Protein AF-K0SC12-F1 (afdb_monomer_lite)

Radius of gyration: 22.74 Å; chains: 1; bounding box: 75×55×56 Å

Sequence (368 aa):
MLESLLYSDEEEESPIESGENAHLIEYLKAWFMPPLKKGSDESRAATHGHRVEKRFLKQAFECIKESEGNFGASIDAIYAPGLVSSRHAMHLRDSADGVVMLTDTESGLTCLPVEVKSRCSPRTYDKEAKQVEDVRRMLEDAGGLPVDGDDNRPLFAFFNVMIDTAADDDDTSGNSDNGERHYTVNPLLRAAIPDANELIQIMHHAVTWEVDSCFFVVGGYSRVLAIYEVRFPEELLDAYEDISSDLFDNDLKSLYLPSNEMPRLSDEWKQAIDSDSVKRLKLDEDSFLQRLAIWRVLNVDRSNDARKKRRIQYQRSIELPLPRTVNNGIIPMTHGLWNNFKGGSDTSTHVADNVQESVGFRTDNNAA

Structure (mmCIF, N/CA/C/O backbone):
data_AF-K0SC12-F1
#
_entry.id   AF-K0SC12-F1
#
loop_
_atom_site.group_PDB
_atom_site.id
_atom_site.type_symbol
_atom_site.label_atom_id
_atom_site.label_alt_id
_atom_site.label_comp_id
_atom_site.label_asym_id
_atom_site.label_entity_id
_atom_site.label_seq_id
_atom_site.pdbx_PDB_ins_code
_atom_site.Cartn_x
_atom_site.Cartn_y
_atom_site.Cartn_z
_atom_site.occupancy
_atom_site.B_iso_or_equiv
_atom_site.auth_seq_id
_atom_site.auth_comp_id
_atom_site.auth_asym_id
_atom_site.auth_atom_id
_atom_site.pdbx_PDB_model_num
ATOM 1 N N . MET A 1 1 ? -19.890 22.979 6.551 1.00 30.75 1 MET A N 1
ATOM 2 C CA . MET A 1 1 ? -18.666 23.170 7.363 1.00 30.75 1 MET A CA 1
ATOM 3 C C . MET A 1 1 ? -17.625 22.089 7.015 1.00 30.75 1 MET A C 1
ATOM 5 O O . MET A 1 1 ? -16.975 21.568 7.902 1.00 30.75 1 MET A O 1
ATOM 9 N N . LEU A 1 2 ? -17.488 21.738 5.723 1.00 26.17 2 LEU A N 1
ATOM 10 C CA . LEU A 1 2 ? -16.668 20.612 5.225 1.00 26.17 2 LEU A CA 1
ATOM 11 C C . LEU A 1 2 ? -15.599 21.048 4.201 1.00 26.17 2 LEU A C 1
ATOM 13 O O . LEU A 1 2 ? -14.704 20.279 3.882 1.00 26.17 2 LEU A O 1
ATOM 17 N N . GLU A 1 3 ? -15.644 22.294 3.717 1.00 27.20 3 GLU A N 1
ATOM 18 C CA . GLU A 1 3 ? -14.690 22.812 2.720 1.00 27.20 3 GLU A CA 1
ATOM 19 C C . GLU A 1 3 ? -13.343 23.253 3.319 1.00 27.20 3 GLU A C 1
ATOM 21 O O . GLU A 1 3 ? -12.388 23.470 2.581 1.00 27.20 3 GLU A O 1
ATOM 26 N N . SER A 1 4 ? -13.219 23.365 4.647 1.00 27.20 4 SER A N 1
ATOM 27 C CA . SER A 1 4 ? -12.002 23.880 5.298 1.00 27.20 4 SER A CA 1
ATOM 28 C C . SER A 1 4 ? -10.984 22.809 5.708 1.00 27.20 4 SER A C 1
ATOM 30 O O . SER A 1 4 ? -10.054 23.131 6.442 1.00 27.20 4 SER A O 1
ATOM 32 N N . LEU A 1 5 ? -11.159 21.549 5.298 1.00 31.75 5 LEU A N 1
ATOM 33 C CA . LEU A 1 5 ? -10.253 20.438 5.645 1.00 31.75 5 LEU A CA 1
ATOM 34 C C . LEU A 1 5 ? -9.310 20.024 4.505 1.00 31.75 5 LEU A C 1
ATOM 36 O O . LEU A 1 5 ? -8.476 19.143 4.690 1.00 31.75 5 LEU A O 1
ATOM 40 N N . LEU A 1 6 ? -9.379 20.689 3.349 1.00 31.23 6 LEU A N 1
ATOM 41 C CA . LEU A 1 6 ? -8.405 20.523 2.270 1.00 31.23 6 LEU A CA 1
ATOM 42 C C . LEU A 1 6 ? -7.147 21.343 2.584 1.00 31.23 6 LEU A C 1
ATOM 44 O O . LEU A 1 6 ? -6.955 22.438 2.061 1.00 31.23 6 LEU A O 1
ATOM 48 N N . TYR A 1 7 ? -6.302 20.827 3.472 1.00 35.81 7 TYR A N 1
ATOM 49 C CA . TYR A 1 7 ? -4.944 21.333 3.642 1.00 35.81 7 TYR A CA 1
ATOM 50 C C . TYR A 1 7 ? -3.991 20.452 2.841 1.00 35.81 7 TYR A C 1
ATOM 52 O O . TYR A 1 7 ? -3.712 19.320 3.227 1.00 35.81 7 TYR A O 1
ATOM 60 N N . SER A 1 8 ? -3.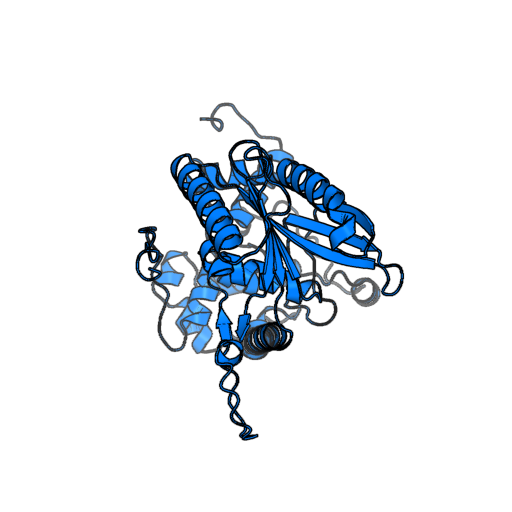530 20.991 1.711 1.00 31.97 8 SER A N 1
ATOM 61 C CA . SER A 1 8 ? -2.443 20.440 0.909 1.00 31.97 8 SER A CA 1
ATOM 62 C C . SER A 1 8 ? -1.161 20.431 1.736 1.00 31.97 8 SER A C 1
ATOM 64 O O . SER A 1 8 ? -0.729 21.486 2.216 1.00 31.97 8 SER A O 1
ATOM 66 N N . ASP A 1 9 ? -0.549 19.264 1.904 1.00 38.03 9 ASP A N 1
ATOM 67 C CA . ASP A 1 9 ? 0.840 19.210 2.329 1.00 38.03 9 ASP A CA 1
ATOM 68 C C . ASP A 1 9 ? 1.693 19.822 1.210 1.00 38.03 9 ASP A C 1
ATOM 70 O O . ASP A 1 9 ? 1.694 19.349 0.080 1.00 38.03 9 ASP A O 1
ATOM 74 N N . GLU A 1 10 ? 2.432 20.887 1.522 1.00 33.78 10 GLU A N 1
ATOM 75 C CA . GLU A 1 10 ? 3.636 21.258 0.770 1.00 33.78 10 GLU A CA 1
ATOM 76 C C . GLU A 1 10 ? 4.758 20.258 1.119 1.00 33.78 10 GLU A C 1
ATOM 78 O O . GLU A 1 10 ? 5.814 20.631 1.635 1.00 33.78 10 GLU A O 1
ATOM 83 N N . GLU A 1 11 ? 4.517 18.961 0.926 1.00 41.88 11 GLU A N 1
ATOM 84 C CA . GLU A 1 11 ? 5.618 18.077 0.559 1.00 41.88 11 GLU A CA 1
ATOM 85 C C . GLU A 1 11 ? 5.964 18.452 -0.885 1.00 41.88 11 GLU A C 1
ATOM 87 O O . GLU A 1 11 ? 5.069 18.760 -1.673 1.00 41.88 11 GLU A O 1
ATOM 92 N N . GLU A 1 12 ? 7.250 18.551 -1.232 1.00 36.16 12 GLU A N 1
ATOM 93 C CA . GLU A 1 12 ? 7.652 18.714 -2.632 1.00 36.16 12 GLU A CA 1
ATOM 94 C C . GLU A 1 12 ? 7.237 17.436 -3.374 1.00 36.16 12 GLU A C 1
ATOM 96 O O . GLU A 1 12 ? 8.045 16.527 -3.568 1.00 36.16 12 GLU A O 1
ATOM 101 N N . GLU A 1 13 ? 5.956 17.339 -3.743 1.00 49.06 13 GLU A N 1
ATOM 102 C CA . GLU A 1 13 ? 5.443 16.294 -4.606 1.00 49.06 13 GLU A CA 1
ATOM 103 C C . GLU A 1 13 ? 6.296 16.349 -5.863 1.00 49.06 13 GLU A C 1
ATOM 105 O O . GLU A 1 13 ? 6.337 17.346 -6.597 1.00 49.06 13 GLU A O 1
ATOM 110 N N . SER A 1 14 ? 7.060 15.278 -6.066 1.00 56.50 14 SER A N 1
ATOM 111 C CA . SER A 1 14 ? 7.795 15.102 -7.304 1.00 56.50 14 SER A CA 1
ATOM 112 C C . SER A 1 14 ? 6.766 15.216 -8.423 1.00 56.50 14 SER A C 1
ATOM 114 O O . SER A 1 14 ? 5.791 14.465 -8.386 1.00 56.50 14 SER A O 1
ATOM 116 N N . PRO A 1 15 ? 6.925 16.145 -9.383 1.00 65.50 15 PRO A N 1
ATOM 117 C CA . PRO A 1 15 ? 5.905 16.356 -10.393 1.00 65.50 15 PRO A CA 1
ATOM 118 C C . PRO A 1 15 ? 5.611 15.028 -11.089 1.00 65.50 15 PRO A C 1
ATOM 120 O O . PRO A 1 15 ? 6.532 14.360 -11.573 1.00 65.50 15 PRO A O 1
ATOM 123 N N . ILE A 1 16 ? 4.333 14.645 -11.071 1.00 72.81 16 ILE A N 1
ATOM 124 C CA . ILE A 1 16 ? 3.839 13.447 -11.744 1.00 72.81 16 ILE A CA 1
ATOM 125 C C . ILE A 1 16 ? 4.029 13.663 -13.243 1.00 72.81 16 ILE A C 1
ATOM 127 O O . ILE A 1 16 ? 3.672 14.712 -13.790 1.00 72.81 16 ILE A O 1
ATOM 131 N N . GLU A 1 17 ? 4.631 12.683 -13.902 1.00 82.38 17 GLU A N 1
ATOM 132 C CA . GLU A 1 17 ? 4.846 12.721 -15.340 1.00 82.38 17 GLU A CA 1
ATOM 133 C C . GLU A 1 17 ? 3.501 12.753 -16.070 1.00 82.38 17 GLU A C 1
ATOM 135 O O . GLU A 1 17 ? 2.510 12.161 -15.646 1.00 82.38 17 GLU A O 1
ATOM 140 N N . SER A 1 18 ? 3.451 13.465 -17.192 1.00 79.56 18 SER A N 1
ATOM 141 C CA . SER A 1 18 ? 2.232 13.607 -17.992 1.00 79.56 18 SER A CA 1
ATOM 142 C C . SER A 1 18 ? 2.510 13.299 -19.459 1.00 79.56 18 SER A C 1
ATOM 144 O O . SER A 1 18 ? 3.620 13.502 -19.951 1.00 79.56 18 SER A O 1
ATOM 146 N N . GLY A 1 19 ? 1.499 12.785 -20.162 1.00 83.44 19 GLY A N 1
ATOM 147 C CA . GLY A 1 19 ? 1.599 12.381 -21.565 1.00 83.44 19 GLY A CA 1
ATOM 148 C C . GLY A 1 19 ? 1.435 10.877 -21.784 1.00 83.44 19 GLY A C 1
ATOM 149 O O . GLY A 1 19 ? 1.188 10.115 -20.855 1.00 83.44 19 GLY A O 1
ATOM 150 N N . GLU A 1 20 ? 1.563 10.464 -23.045 1.00 82.06 20 GLU A N 1
ATOM 151 C CA . GLU A 1 20 ? 1.236 9.114 -23.532 1.00 82.06 20 GLU A CA 1
ATOM 152 C C . GLU A 1 20 ? 2.025 8.002 -22.815 1.00 82.06 20 GLU A C 1
ATOM 154 O O . GLU A 1 20 ? 1.455 6.990 -22.420 1.00 82.06 20 GLU A O 1
ATOM 159 N N . ASN A 1 21 ? 3.307 8.244 -22.525 1.00 84.94 21 ASN A N 1
ATOM 160 C CA . ASN A 1 21 ? 4.195 7.276 -21.867 1.00 84.94 21 ASN A CA 1
ATOM 161 C C . ASN A 1 21 ? 4.413 7.560 -20.370 1.00 84.94 21 ASN A C 1
ATOM 163 O O . ASN A 1 21 ? 5.320 6.988 -19.767 1.00 84.94 21 ASN A O 1
ATOM 167 N N . ALA A 1 22 ? 3.620 8.449 -19.760 1.00 84.94 22 ALA A N 1
ATOM 168 C CA . ALA A 1 22 ? 3.815 8.865 -18.368 1.00 84.94 22 ALA A CA 1
ATOM 169 C C . ALA A 1 22 ? 3.805 7.686 -17.388 1.00 84.94 22 ALA A C 1
ATOM 171 O O . ALA A 1 22 ? 4.672 7.598 -16.524 1.00 84.94 22 ALA A O 1
ATOM 172 N N . HIS A 1 23 ? 2.885 6.739 -17.577 1.00 80.00 23 HIS A N 1
ATOM 173 C CA . HIS A 1 23 ? 2.788 5.540 -16.748 1.00 80.00 23 HIS A CA 1
ATOM 174 C C . HIS A 1 23 ? 4.060 4.676 -16.823 1.00 80.00 23 HIS A C 1
ATOM 176 O O . HIS A 1 23 ? 4.532 4.221 -15.789 1.00 80.00 23 HIS A O 1
ATOM 182 N N . LEU A 1 24 ? 4.679 4.517 -18.003 1.00 83.81 24 LEU A N 1
ATOM 183 C CA . LEU A 1 24 ? 5.960 3.807 -18.157 1.00 83.81 24 LEU A CA 1
ATOM 184 C C . LEU A 1 24 ? 7.129 4.566 -17.514 1.00 83.81 24 LEU A C 1
ATOM 186 O O . LEU A 1 24 ? 8.056 3.953 -16.984 1.00 83.81 24 LEU A O 1
ATOM 190 N N . ILE A 1 25 ? 7.108 5.899 -17.559 1.00 85.19 25 ILE A N 1
ATOM 191 C CA . ILE A 1 25 ? 8.142 6.734 -16.934 1.00 85.19 25 ILE A CA 1
ATOM 192 C C . ILE A 1 25 ? 8.042 6.638 -15.410 1.00 85.19 25 ILE A C 1
ATOM 194 O O . ILE A 1 25 ? 9.055 6.371 -14.760 1.00 85.19 25 ILE A O 1
ATOM 198 N N . GLU A 1 26 ? 6.843 6.786 -14.839 1.00 79.25 26 GLU A N 1
ATOM 199 C CA . GLU A 1 26 ? 6.613 6.556 -13.407 1.00 79.25 26 GLU A CA 1
ATOM 200 C C . GLU A 1 26 ? 7.004 5.134 -13.017 1.00 79.25 26 GLU A C 1
ATOM 202 O O . GLU A 1 26 ? 7.687 4.925 -12.014 1.00 79.25 26 GLU A O 1
ATOM 207 N N . TYR A 1 27 ? 6.730 4.174 -13.900 1.00 76.69 27 TYR A N 1
ATOM 208 C CA . TYR A 1 27 ? 7.124 2.791 -13.711 1.00 76.69 27 TYR A CA 1
ATOM 209 C C . TYR A 1 27 ? 8.625 2.591 -13.567 1.00 76.69 27 TYR A C 1
ATOM 211 O O . TYR A 1 27 ? 9.095 1.956 -12.618 1.00 76.69 27 TYR A O 1
ATOM 219 N N . LEU A 1 28 ? 9.392 3.180 -14.478 1.00 78.69 28 LEU A N 1
ATOM 220 C CA . LEU A 1 28 ? 10.847 3.171 -14.427 1.00 78.69 28 LEU A CA 1
ATOM 221 C C . LEU A 1 28 ? 11.372 3.936 -13.207 1.00 78.69 28 LEU A C 1
ATOM 223 O O . LEU A 1 28 ? 12.321 3.476 -12.566 1.00 78.69 28 LEU A O 1
ATOM 227 N N . LYS A 1 29 ? 10.747 5.062 -12.840 1.00 77.38 29 LYS A N 1
ATOM 228 C CA . LYS A 1 29 ? 11.094 5.808 -11.625 1.00 77.38 29 LYS A CA 1
ATOM 229 C C . LYS A 1 29 ? 10.923 4.928 -10.395 1.00 77.38 29 LYS A C 1
ATOM 231 O O . LYS A 1 29 ? 11.888 4.754 -9.654 1.00 77.38 29 LYS A O 1
ATOM 236 N N . ALA A 1 30 ? 9.765 4.293 -10.238 1.00 71.06 30 ALA A N 1
ATOM 237 C CA . ALA A 1 30 ? 9.455 3.415 -9.119 1.00 71.06 30 ALA A CA 1
ATOM 238 C C . ALA A 1 30 ? 10.381 2.185 -9.038 1.00 71.06 30 ALA A C 1
ATOM 240 O O . ALA A 1 30 ? 10.749 1.733 -7.952 1.00 71.06 30 ALA A O 1
ATOM 241 N N . TRP A 1 31 ? 10.794 1.644 -10.184 1.00 69.25 31 TRP A N 1
ATOM 242 C CA . TRP A 1 31 ? 11.697 0.493 -10.264 1.00 69.25 31 TRP A CA 1
ATOM 243 C C . TRP A 1 31 ? 13.136 0.787 -9.872 1.00 69.25 31 TRP A C 1
ATOM 245 O O . TRP A 1 31 ? 13.826 -0.071 -9.314 1.00 69.25 31 TRP A O 1
ATOM 255 N N . PHE A 1 32 ? 13.602 1.983 -10.208 1.00 69.06 32 PHE A N 1
ATOM 256 C CA . PHE A 1 32 ? 14.997 2.375 -10.061 1.00 69.06 32 PHE A CA 1
ATOM 257 C C . PHE A 1 32 ? 15.184 3.492 -9.042 1.00 69.06 32 PHE A C 1
ATOM 259 O O . PHE A 1 32 ? 16.211 4.178 -9.067 1.00 69.06 32 PHE A O 1
ATOM 266 N N . MET A 1 33 ? 14.224 3.637 -8.122 1.00 65.94 33 MET A N 1
ATOM 267 C CA . MET A 1 33 ? 14.361 4.538 -6.989 1.00 65.94 33 MET A CA 1
ATOM 268 C C . MET A 1 33 ? 15.632 4.192 -6.210 1.00 65.94 33 MET A C 1
ATOM 270 O O . MET A 1 33 ? 15.833 3.038 -5.814 1.00 65.94 33 MET A O 1
ATOM 274 N N . PRO A 1 34 ? 16.517 5.176 -5.984 1.00 63.09 34 PRO A N 1
ATOM 275 C CA . PRO A 1 34 ? 17.659 4.962 -5.121 1.00 63.09 34 PRO A CA 1
ATOM 276 C C . PRO A 1 34 ? 17.178 4.728 -3.679 1.00 63.09 34 PRO A C 1
ATOM 278 O O . PRO A 1 34 ? 16.154 5.282 -3.274 1.00 63.09 34 PRO A O 1
ATOM 281 N N . PRO A 1 35 ? 17.933 3.964 -2.868 1.00 63.44 35 PRO A N 1
ATOM 282 C CA . PRO A 1 35 ? 17.704 3.922 -1.430 1.00 63.44 35 PRO A CA 1
ATOM 283 C C . PRO A 1 35 ? 17.716 5.330 -0.831 1.00 63.44 35 PRO A C 1
ATOM 285 O O . PRO A 1 35 ? 18.452 6.207 -1.307 1.00 63.44 35 PRO A O 1
ATOM 288 N N . LEU A 1 36 ? 16.963 5.521 0.253 1.00 64.88 36 LEU A N 1
ATOM 289 C CA . LEU A 1 36 ? 16.943 6.787 0.971 1.00 64.88 36 LEU A CA 1
ATOM 290 C C . LEU A 1 36 ? 18.362 7.159 1.398 1.00 64.88 36 LEU A C 1
ATOM 292 O O . LEU A 1 36 ? 19.161 6.327 1.847 1.00 64.88 36 LEU A O 1
ATOM 296 N N . LYS A 1 37 ? 18.703 8.442 1.253 1.00 71.69 37 LYS A N 1
ATOM 297 C CA . LYS A 1 37 ? 20.035 8.925 1.614 1.00 71.69 37 LYS A CA 1
ATOM 298 C C . LYS A 1 37 ? 20.258 8.678 3.105 1.00 71.69 37 LYS A C 1
ATOM 300 O O . LYS A 1 37 ? 19.531 9.224 3.931 1.00 71.69 37 LYS A O 1
ATOM 305 N N . LYS A 1 38 ? 21.282 7.894 3.459 1.00 67.88 38 LYS A N 1
ATOM 306 C CA . LYS A 1 38 ? 21.589 7.569 4.860 1.00 67.88 38 LYS A CA 1
ATOM 307 C C . LYS A 1 38 ? 21.674 8.838 5.712 1.00 67.88 38 LYS A C 1
ATOM 309 O O . LYS A 1 38 ? 22.395 9.774 5.367 1.00 67.88 38 LYS A O 1
ATOM 314 N N . GLY A 1 39 ? 20.950 8.841 6.829 1.00 68.50 39 GLY A N 1
ATOM 315 C CA . GLY A 1 39 ? 20.924 9.956 7.777 1.00 68.50 39 GLY A CA 1
ATOM 316 C C . GLY A 1 39 ? 20.047 11.139 7.360 1.00 68.50 39 GLY A C 1
ATOM 317 O O . GLY A 1 39 ? 19.966 12.094 8.127 1.00 68.50 39 GLY A O 1
ATOM 318 N N . SER A 1 40 ? 19.385 11.077 6.196 1.00 74.69 40 SER A N 1
ATOM 319 C CA . SER A 1 40 ? 18.247 11.955 5.896 1.00 74.69 40 SER A CA 1
ATOM 320 C C . SER A 1 40 ? 17.108 11.710 6.884 1.00 74.69 40 SER A C 1
ATOM 322 O O . SER A 1 40 ? 17.029 10.642 7.501 1.00 74.69 40 SER A O 1
ATOM 324 N N . ASP A 1 41 ? 16.226 12.693 7.030 1.00 73.31 41 ASP A N 1
ATOM 325 C CA . ASP A 1 41 ? 15.075 12.572 7.923 1.00 73.31 41 ASP A CA 1
ATOM 326 C C . ASP A 1 41 ? 14.124 11.455 7.466 1.00 73.31 41 ASP A C 1
ATOM 328 O O . ASP A 1 41 ? 13.698 10.661 8.301 1.00 73.31 41 ASP A O 1
ATOM 332 N N . GLU A 1 42 ? 13.920 11.289 6.156 1.00 69.38 42 GLU A N 1
ATOM 333 C CA . GLU A 1 42 ? 13.183 10.161 5.562 1.00 69.38 42 GLU A CA 1
ATOM 334 C C . GLU A 1 42 ? 13.814 8.807 5.914 1.00 69.38 42 GLU A C 1
ATOM 336 O O . GLU A 1 42 ? 13.133 7.901 6.387 1.00 69.38 42 GLU A O 1
ATOM 341 N N . SER A 1 43 ? 15.137 8.667 5.760 1.00 69.56 43 SER A N 1
ATOM 342 C CA . SER A 1 43 ? 15.845 7.431 6.129 1.00 69.56 43 SER A CA 1
ATOM 343 C C . SER A 1 43 ? 15.701 7.127 7.623 1.00 69.56 43 SER A C 1
ATOM 345 O O . SER A 1 43 ? 15.478 5.977 7.996 1.00 69.56 43 SER A O 1
ATOM 347 N N . ARG A 1 44 ? 15.785 8.144 8.491 1.00 73.19 44 ARG A N 1
ATOM 348 C CA . ARG A 1 44 ? 15.592 7.979 9.941 1.00 73.19 44 ARG A CA 1
ATOM 349 C C . ARG A 1 44 ? 14.156 7.592 10.283 1.00 73.19 44 ARG A C 1
ATOM 351 O O . ARG A 1 44 ? 13.967 6.751 11.162 1.00 73.19 44 ARG A O 1
ATOM 358 N N . ALA A 1 45 ? 13.176 8.185 9.606 1.00 74.06 45 ALA A N 1
ATOM 359 C CA . ALA A 1 45 ? 11.764 7.868 9.769 1.00 74.06 45 ALA A CA 1
ATOM 360 C C . ALA A 1 45 ? 11.465 6.423 9.342 1.00 74.06 45 ALA A C 1
ATOM 362 O O . ALA A 1 45 ? 10.884 5.676 10.125 1.00 74.06 45 ALA A O 1
ATOM 363 N N . ALA A 1 46 ? 11.970 5.985 8.184 1.00 72.88 46 ALA A N 1
ATOM 364 C CA . ALA A 1 46 ? 11.834 4.606 7.714 1.00 72.88 46 ALA A CA 1
ATOM 365 C C . ALA A 1 46 ? 12.470 3.601 8.692 1.00 72.88 46 ALA A C 1
ATOM 367 O O . ALA A 1 46 ? 11.830 2.641 9.118 1.00 72.88 46 ALA A O 1
ATOM 368 N N . THR A 1 47 ? 13.710 3.847 9.142 1.00 72.44 47 THR A N 1
ATOM 369 C CA . THR A 1 47 ? 14.360 2.994 10.152 1.00 72.44 47 THR A CA 1
ATOM 370 C C . THR A 1 47 ? 13.584 2.974 11.472 1.00 72.44 47 THR A C 1
ATOM 372 O O . THR A 1 47 ? 13.540 1.940 12.142 1.00 72.44 47 THR A O 1
ATOM 375 N N . HIS A 1 48 ? 13.000 4.102 11.890 1.00 79.31 48 HIS A N 1
ATOM 376 C CA . HIS A 1 48 ? 12.146 4.132 13.072 1.00 79.31 48 HIS A CA 1
ATOM 377 C C . HIS A 1 48 ? 10.912 3.254 12.866 1.00 79.31 48 HIS A C 1
ATOM 379 O O . HIS A 1 48 ? 10.681 2.383 13.704 1.00 79.31 48 HIS A O 1
ATOM 385 N N . GLY A 1 49 ? 10.194 3.437 11.752 1.00 79.94 49 GLY A N 1
ATOM 386 C CA . GLY A 1 49 ? 9.016 2.660 11.367 1.00 79.94 49 GLY A CA 1
ATOM 387 C C . GLY A 1 49 ? 9.255 1.158 11.490 1.00 79.94 49 GLY A C 1
ATOM 388 O O . GLY A 1 49 ? 8.620 0.514 12.323 1.00 79.94 49 GLY A O 1
ATOM 389 N N . HIS A 1 50 ? 10.278 0.633 10.809 1.00 76.25 50 HIS A N 1
ATOM 390 C CA . HIS A 1 50 ? 10.616 -0.798 10.861 1.00 76.25 50 HIS A CA 1
ATOM 391 C C . HIS A 1 50 ? 10.905 -1.311 12.284 1.00 76.25 50 HIS A C 1
ATOM 393 O O . HIS A 1 50 ? 10.607 -2.455 12.626 1.00 76.25 50 HIS A O 1
ATOM 399 N N . ARG A 1 51 ? 11.490 -0.481 13.162 1.00 81.12 51 ARG A N 1
ATOM 400 C CA . ARG A 1 51 ? 11.787 -0.886 14.551 1.00 81.12 51 ARG A CA 1
ATOM 401 C C . ARG A 1 51 ? 10.540 -0.993 15.418 1.00 81.12 51 ARG A C 1
ATOM 403 O O . ARG A 1 51 ? 10.535 -1.776 16.371 1.00 81.12 51 ARG A O 1
ATOM 410 N N . VAL A 1 52 ? 9.528 -0.172 15.153 1.00 85.69 52 VAL A N 1
ATOM 411 C CA . VAL A 1 52 ? 8.325 -0.073 15.992 1.00 85.69 52 VAL A CA 1
ATOM 412 C C . VAL A 1 52 ? 7.137 -0.850 15.434 1.00 85.69 52 VAL A C 1
ATOM 414 O O . VAL A 1 52 ? 6.248 -1.199 16.206 1.00 85.69 52 VAL A O 1
ATOM 417 N N . GLU A 1 53 ? 7.156 -1.200 14.150 1.00 85.62 53 GLU A N 1
ATOM 418 C CA . GLU A 1 53 ? 6.108 -1.943 13.440 1.00 85.62 53 GLU A CA 1
ATOM 419 C C . GLU A 1 53 ? 5.640 -3.183 14.211 1.00 85.62 53 GLU A C 1
ATOM 421 O O . GLU A 1 53 ? 4.484 -3.262 14.624 1.00 85.62 53 GLU A O 1
ATOM 426 N N . LYS A 1 54 ? 6.557 -4.094 14.570 1.00 88.44 54 LYS A N 1
ATOM 427 C CA . LYS A 1 54 ? 6.230 -5.298 15.359 1.00 88.44 54 LYS A CA 1
ATOM 428 C C . LYS A 1 54 ? 5.542 -4.982 16.692 1.00 88.44 54 LYS A C 1
ATOM 430 O O . LYS A 1 54 ? 4.700 -5.748 17.165 1.00 88.44 54 LYS A O 1
ATOM 435 N N . ARG A 1 55 ? 5.926 -3.880 17.341 1.00 90.81 55 ARG A N 1
ATOM 436 C CA . ARG A 1 55 ? 5.316 -3.445 18.603 1.00 90.81 55 ARG A CA 1
ATOM 437 C C . ARG A 1 55 ? 3.900 -2.916 18.369 1.00 90.81 55 ARG A C 1
ATOM 439 O O . ARG A 1 55 ? 3.038 -3.174 19.208 1.00 90.81 55 ARG A O 1
ATOM 446 N N . PHE A 1 56 ? 3.665 -2.175 17.289 1.00 93.50 56 PHE A N 1
ATOM 447 C CA . PHE A 1 56 ? 2.334 -1.677 16.944 1.00 93.50 56 PHE A CA 1
ATOM 448 C C . PHE A 1 56 ? 1.408 -2.789 16.476 1.00 93.50 56 PHE A C 1
ATOM 450 O O . PHE A 1 56 ? 0.291 -2.843 16.972 1.00 93.50 56 PHE A O 1
ATOM 457 N N . LEU A 1 57 ? 1.890 -3.745 15.678 1.00 92.88 57 LEU A N 1
ATOM 458 C CA . LEU A 1 57 ? 1.132 -4.949 15.322 1.00 92.88 57 LEU A CA 1
ATOM 459 C C . LEU A 1 57 ? 0.649 -5.706 16.561 1.00 92.88 57 LEU A C 1
ATOM 461 O O . LEU A 1 57 ? -0.507 -6.110 16.636 1.00 92.88 57 LEU A O 1
ATOM 465 N N . LYS A 1 58 ? 1.515 -5.859 17.571 1.00 92.75 58 LYS A N 1
ATOM 466 C CA . LYS A 1 58 ? 1.131 -6.522 18.821 1.00 92.75 58 LYS A CA 1
ATOM 467 C C . LYS A 1 58 ? 0.034 -5.759 19.574 1.00 92.75 58 LYS A C 1
ATOM 469 O O . LYS A 1 58 ? -0.916 -6.382 20.028 1.00 92.75 58 LYS A O 1
ATOM 474 N N . GLN A 1 59 ? 0.169 -4.439 19.709 1.00 92.44 59 GLN A N 1
ATOM 475 C CA . GLN A 1 59 ? -0.848 -3.607 20.366 1.00 92.44 59 GLN A CA 1
ATOM 476 C C . GLN A 1 59 ? -2.169 -3.619 19.590 1.00 92.44 59 GLN A C 1
ATOM 478 O O . GLN A 1 59 ? -3.226 -3.767 20.189 1.00 92.44 59 GLN A O 1
ATOM 483 N N . ALA A 1 60 ? -2.106 -3.520 18.261 1.00 92.06 60 ALA A N 1
ATOM 484 C CA . ALA A 1 60 ? -3.282 -3.583 17.406 1.00 92.06 60 ALA A CA 1
ATOM 485 C C . ALA A 1 60 ? -4.009 -4.922 17.555 1.00 92.06 60 ALA A C 1
ATOM 487 O O . ALA A 1 60 ? -5.221 -4.935 17.717 1.00 92.06 60 ALA A O 1
ATOM 488 N N . PHE A 1 61 ? -3.277 -6.038 17.588 1.00 92.50 61 PHE A N 1
ATOM 489 C CA . PHE A 1 61 ? -3.862 -7.357 17.823 1.00 92.50 61 PHE A CA 1
ATOM 490 C C . PHE A 1 61 ? -4.573 -7.466 19.172 1.00 92.50 61 PHE A C 1
ATOM 492 O O . PHE A 1 61 ? -5.658 -8.034 19.232 1.00 92.50 61 PHE A O 1
ATOM 499 N N . GLU A 1 62 ? -3.990 -6.920 20.243 1.00 90.94 62 GLU A N 1
ATOM 500 C CA . GLU A 1 62 ? -4.634 -6.887 21.562 1.00 90.94 62 GLU A CA 1
ATOM 501 C C . GLU A 1 62 ? -5.966 -6.115 21.497 1.00 90.94 62 GLU A C 1
ATOM 503 O O . GLU A 1 62 ? -6.986 -6.639 21.937 1.00 90.94 62 GLU A O 1
ATOM 508 N N . CYS A 1 63 ? -5.997 -4.948 20.846 1.00 88.38 63 CYS A N 1
ATOM 509 C CA . CYS A 1 63 ? -7.221 -4.157 20.677 1.00 88.38 63 CYS A CA 1
ATOM 510 C C . CYS A 1 63 ? -8.270 -4.827 19.771 1.00 88.38 63 CYS A C 1
ATOM 512 O O . CYS A 1 63 ? -9.455 -4.852 20.104 1.00 88.38 63 CYS A O 1
ATOM 514 N N . ILE A 1 64 ? -7.847 -5.392 18.635 1.00 87.88 64 ILE A N 1
ATOM 515 C CA . ILE A 1 64 ? -8.728 -6.119 17.708 1.00 87.88 64 ILE A CA 1
ATOM 516 C C . ILE A 1 64 ? -9.356 -7.311 18.438 1.00 87.88 64 ILE A C 1
ATOM 518 O O . ILE A 1 64 ? -10.564 -7.514 18.363 1.00 87.88 64 ILE A O 1
ATOM 522 N N . LYS A 1 65 ? -8.563 -8.044 19.230 1.00 87.19 65 LYS A N 1
ATOM 523 C CA . LYS A 1 65 ? -9.035 -9.175 20.035 1.00 87.19 65 LYS A CA 1
ATOM 524 C C . LYS A 1 65 ? -10.006 -8.774 21.142 1.00 87.19 65 LYS A C 1
ATOM 526 O O . LYS A 1 65 ? -10.961 -9.493 21.400 1.00 87.19 65 LYS A O 1
ATOM 531 N N . GLU A 1 66 ? -9.820 -7.625 21.781 1.00 84.06 66 GLU A N 1
ATOM 532 C CA . GLU A 1 66 ? -10.819 -7.096 22.723 1.00 84.06 66 GLU A CA 1
ATOM 533 C C . GLU A 1 66 ? -12.158 -6.781 22.036 1.00 84.06 66 GLU A C 1
ATOM 535 O O . GLU A 1 66 ? -13.209 -6.820 22.675 1.00 84.06 66 GLU A O 1
ATOM 540 N N . SER A 1 67 ? -12.125 -6.549 20.723 1.00 75.19 67 SER A N 1
ATOM 541 C CA . SER A 1 67 ? -13.286 -6.256 19.882 1.00 75.19 67 SER A CA 1
ATOM 542 C C . SER A 1 67 ? -13.871 -7.500 19.193 1.00 75.19 67 SER A C 1
ATOM 544 O O . SER A 1 67 ? -14.774 -7.358 18.375 1.00 75.19 67 SER A O 1
ATOM 546 N N . GLU A 1 68 ? -13.414 -8.717 19.531 1.00 74.00 68 GLU A N 1
ATOM 547 C CA . GLU A 1 68 ? -13.805 -10.006 18.916 1.00 74.00 68 GLU A CA 1
ATOM 548 C C . GLU A 1 68 ? -15.330 -10.198 18.815 1.00 74.00 68 GLU A C 1
ATOM 550 O O . GLU A 1 68 ? -15.840 -10.674 17.801 1.00 74.00 68 GLU A O 1
ATOM 555 N N . GLY A 1 69 ? -16.081 -9.723 19.815 1.00 65.31 69 GLY A N 1
ATOM 556 C CA . GLY A 1 69 ? -17.548 -9.769 19.818 1.00 65.31 69 GLY A CA 1
ATOM 557 C C . GLY A 1 69 ? -18.227 -8.998 18.675 1.00 65.31 69 GLY A C 1
ATOM 558 O O . GLY A 1 69 ? -19.376 -9.295 18.361 1.00 65.31 69 GLY A O 1
ATOM 559 N N . ASN A 1 70 ? -17.529 -8.055 18.034 1.00 68.62 70 ASN A N 1
ATOM 560 C CA . ASN A 1 70 ? -18.052 -7.246 16.929 1.00 68.62 70 ASN A CA 1
ATOM 561 C C . ASN A 1 70 ? -17.882 -7.913 15.554 1.00 68.62 70 ASN A C 1
ATOM 563 O O . ASN A 1 70 ? -18.564 -7.524 14.611 1.00 68.62 70 ASN A O 1
ATOM 567 N N . PHE A 1 71 ? -16.995 -8.907 15.428 1.00 66.44 71 PHE A N 1
ATOM 568 C CA . PHE A 1 71 ? -16.665 -9.533 14.140 1.00 66.44 71 PHE A CA 1
ATOM 569 C C . PHE A 1 71 ? -17.445 -10.820 13.867 1.00 66.44 71 PHE A C 1
ATOM 571 O O . PHE A 1 71 ? -17.430 -11.313 12.745 1.00 66.44 71 PHE A O 1
ATOM 578 N N . GLY A 1 72 ? -18.082 -11.406 14.887 1.00 68.75 72 GLY A N 1
ATOM 579 C CA . GLY A 1 72 ? -18.740 -12.712 14.761 1.00 68.75 72 GLY A CA 1
ATOM 580 C C . GLY A 1 72 ? -17.782 -13.882 14.476 1.00 68.75 72 GLY A C 1
ATOM 581 O O . GLY A 1 72 ? -18.246 -14.992 14.246 1.00 68.75 72 GLY A O 1
ATOM 582 N N . ALA A 1 73 ? -16.466 -13.654 14.527 1.00 76.44 73 ALA A N 1
ATOM 583 C CA . ALA A 1 73 ? -15.410 -14.627 14.259 1.00 76.44 73 ALA A CA 1
ATOM 584 C C . ALA A 1 73 ? -14.363 -14.597 15.378 1.00 76.44 73 ALA A C 1
ATOM 586 O O . ALA A 1 73 ? -14.173 -13.558 16.017 1.00 76.44 73 ALA A O 1
ATOM 587 N N . SER A 1 74 ? -13.672 -15.719 15.608 1.00 84.25 74 SER A N 1
ATOM 588 C CA . SER A 1 74 ? -12.596 -15.763 16.596 1.00 84.25 74 SER A CA 1
ATOM 589 C C . SER A 1 74 ? -11.289 -15.212 16.042 1.00 84.25 74 SER A C 1
ATOM 591 O O . SER A 1 74 ? -10.898 -15.531 14.920 1.00 84.25 74 SER A O 1
ATOM 593 N N . ILE A 1 75 ? -10.582 -14.411 16.838 1.00 86.75 75 ILE A N 1
ATOM 594 C CA . ILE A 1 75 ? -9.284 -13.836 16.463 1.00 86.75 75 ILE A CA 1
ATOM 595 C C . ILE A 1 75 ? -8.163 -14.721 17.013 1.00 86.75 75 ILE A C 1
ATOM 597 O O . ILE A 1 75 ? -7.819 -14.690 18.204 1.00 86.75 75 ILE A O 1
ATOM 601 N N . ASP A 1 76 ? -7.559 -15.507 16.125 1.00 85.62 76 ASP A N 1
ATOM 602 C CA . ASP A 1 76 ? -6.647 -16.580 16.521 1.00 85.62 76 ASP A CA 1
ATOM 603 C C . ASP A 1 76 ? -5.202 -16.102 16.653 1.00 85.62 76 ASP A C 1
ATOM 605 O O . ASP A 1 76 ? -4.509 -16.428 17.623 1.00 85.62 76 ASP A O 1
ATOM 609 N N . ALA A 1 77 ? -4.729 -15.335 15.669 1.00 89.81 77 ALA A N 1
ATOM 610 C CA . ALA A 1 77 ? -3.333 -14.928 15.578 1.00 89.81 77 ALA A CA 1
ATOM 611 C C . ALA A 1 77 ? -3.142 -13.670 14.726 1.00 89.81 77 ALA A C 1
ATOM 613 O O . ALA A 1 77 ? -3.965 -13.338 13.879 1.00 89.81 77 ALA A O 1
ATOM 614 N N . ILE A 1 78 ? -1.994 -13.021 14.922 1.00 92.50 78 ILE A N 1
ATOM 615 C CA . ILE A 1 78 ? -1.420 -12.064 13.980 1.00 92.50 78 ILE A CA 1
ATOM 616 C C . ILE A 1 78 ? -0.003 -12.514 13.627 1.00 92.50 78 ILE A C 1
ATOM 618 O O . ILE A 1 78 ? 0.749 -12.961 14.502 1.00 92.50 78 ILE A O 1
ATOM 622 N N . TYR A 1 79 ? 0.386 -12.398 12.363 1.00 88.19 79 TYR A N 1
ATOM 623 C CA . TYR A 1 79 ? 1.762 -12.648 11.936 1.00 88.19 79 TYR A CA 1
ATOM 624 C C . TYR A 1 79 ? 2.197 -11.646 10.870 1.00 88.19 79 TYR A C 1
ATOM 626 O O . TYR A 1 79 ? 1.361 -11.109 10.159 1.00 88.19 79 TYR A O 1
ATOM 634 N N . ALA A 1 80 ? 3.504 -11.403 10.762 1.00 85.38 80 ALA A N 1
ATOM 635 C CA . ALA A 1 80 ? 4.074 -10.601 9.683 1.00 85.38 80 ALA A CA 1
ATOM 636 C C . ALA A 1 80 ? 4.338 -11.517 8.475 1.00 85.38 80 ALA A C 1
ATOM 638 O O . ALA A 1 80 ? 5.190 -12.416 8.584 1.00 85.38 80 ALA A O 1
ATOM 639 N N . PRO A 1 81 ? 3.596 -11.384 7.362 1.00 78.19 81 PRO A N 1
ATOM 640 C CA . PRO A 1 81 ? 3.877 -12.157 6.167 1.00 78.19 81 PRO A CA 1
ATOM 641 C C . PRO A 1 81 ? 5.203 -11.689 5.545 1.00 78.19 81 PRO A C 1
ATOM 643 O O . PRO A 1 81 ? 5.628 -10.547 5.680 1.00 78.19 81 PRO A O 1
ATOM 646 N N . GLY A 1 82 ? 5.899 -12.598 4.861 1.00 71.38 82 GLY A N 1
ATOM 647 C CA . GLY A 1 82 ? 6.907 -12.170 3.888 1.00 71.38 82 GLY A CA 1
ATOM 648 C C . GLY A 1 82 ? 6.219 -11.673 2.613 1.00 71.38 82 GLY A C 1
ATOM 649 O O . GLY A 1 82 ? 5.025 -11.417 2.602 1.00 71.38 82 GLY A O 1
ATOM 650 N N . LEU A 1 83 ? 6.942 -11.650 1.494 1.00 71.81 83 LEU A N 1
ATOM 651 C CA . LEU A 1 83 ? 6.313 -11.428 0.190 1.00 71.81 83 LEU A CA 1
ATOM 652 C C . LEU A 1 83 ? 5.312 -12.552 -0.140 1.00 71.81 83 LEU A C 1
ATOM 654 O O . LEU A 1 83 ? 5.706 -13.723 -0.250 1.00 71.81 83 LEU A O 1
ATOM 658 N N . VAL A 1 84 ? 4.052 -12.177 -0.335 1.00 73.25 84 VAL A N 1
ATOM 659 C CA . VAL A 1 84 ? 2.932 -13.030 -0.748 1.00 73.25 84 VAL A CA 1
ATOM 660 C C . VAL A 1 84 ? 2.567 -12.718 -2.201 1.00 73.25 84 VAL A C 1
ATOM 662 O O . VAL A 1 84 ? 2.918 -11.675 -2.742 1.00 73.25 84 VAL A O 1
ATOM 665 N N . SER A 1 85 ? 1.933 -13.671 -2.874 1.00 74.81 85 SER A N 1
ATOM 666 C CA . SER A 1 85 ? 1.413 -13.522 -4.233 1.00 74.81 85 SER A CA 1
ATOM 667 C C . SER A 1 85 ? -0.030 -13.992 -4.231 1.00 74.81 85 SER A C 1
ATOM 669 O O . SER A 1 85 ? -0.310 -15.019 -3.602 1.00 74.81 85 SER A O 1
ATOM 671 N N . SER A 1 86 ? -0.891 -13.304 -4.980 1.00 80.44 86 SER A N 1
ATOM 672 C CA . SER A 1 86 ? -2.236 -13.805 -5.272 1.00 80.44 86 SER A CA 1
ATOM 673 C C . SER A 1 86 ? -2.143 -15.191 -5.921 1.00 80.44 86 SER A C 1
ATOM 675 O O . SER A 1 86 ? -1.178 -15.504 -6.638 1.00 80.44 86 SER A O 1
ATOM 677 N N . ARG A 1 87 ? -3.136 -16.046 -5.649 1.00 74.88 87 ARG A N 1
ATOM 678 C CA . ARG A 1 87 ? -3.213 -17.398 -6.222 1.00 74.88 87 ARG A CA 1
ATOM 679 C C . ARG A 1 87 ? -3.599 -17.371 -7.694 1.00 74.88 87 ARG A C 1
ATOM 681 O O . ARG A 1 87 ? -3.206 -18.277 -8.432 1.00 74.88 87 ARG A O 1
ATOM 688 N N . HIS A 1 88 ? -4.348 -16.353 -8.100 1.00 78.44 88 HIS A N 1
ATOM 689 C CA . HIS A 1 88 ? -4.927 -16.235 -9.433 1.00 78.44 88 HIS A CA 1
ATOM 690 C C . HIS A 1 88 ? -4.139 -15.273 -10.332 1.00 78.44 88 HIS A C 1
ATOM 692 O O . HIS A 1 88 ? -4.047 -15.511 -11.537 1.00 78.44 88 HIS A O 1
ATOM 698 N N . ALA A 1 89 ? -3.446 -14.290 -9.747 1.00 75.75 89 ALA A N 1
ATOM 699 C CA . ALA A 1 89 ? -2.685 -13.285 -10.481 1.00 75.75 89 ALA A CA 1
ATOM 700 C C . ALA A 1 89 ? -1.228 -13.179 -9.993 1.00 75.75 89 ALA A C 1
ATOM 702 O O . ALA A 1 89 ? -0.917 -12.576 -8.971 1.00 75.75 89 ALA A O 1
ATOM 703 N N . MET A 1 90 ? -0.273 -13.710 -10.767 1.00 73.25 90 MET A N 1
ATOM 704 C CA . MET A 1 90 ? 1.158 -13.701 -10.392 1.00 73.25 90 MET A CA 1
ATOM 705 C C . MET A 1 90 ? 1.803 -12.303 -10.306 1.00 73.25 90 MET A C 1
ATOM 707 O O . MET A 1 90 ? 2.935 -12.171 -9.813 1.00 73.25 90 MET A O 1
ATOM 711 N N . HIS A 1 91 ? 1.134 -11.305 -10.887 1.00 73.12 91 HIS A N 1
ATOM 712 C CA . HIS A 1 91 ? 1.554 -9.909 -10.927 1.00 73.12 91 HIS A CA 1
ATOM 713 C C . HIS A 1 91 ? 1.062 -9.116 -9.707 1.00 73.12 91 HIS A C 1
ATOM 715 O O . HIS A 1 91 ? 1.633 -8.068 -9.417 1.00 73.12 91 HIS A O 1
ATOM 721 N N . LEU A 1 92 ? 0.085 -9.652 -8.967 1.00 76.06 92 LEU A N 1
ATOM 722 C CA . LEU A 1 92 ? -0.377 -9.119 -7.691 1.00 76.06 92 LEU A CA 1
ATOM 723 C C . LEU A 1 92 ? 0.424 -9.766 -6.568 1.00 76.06 92 LEU A C 1
ATOM 725 O O . LEU A 1 92 ? 0.385 -10.985 -6.352 1.00 76.06 92 LEU A O 1
ATOM 729 N N . ARG A 1 93 ? 1.231 -8.947 -5.901 1.00 76.50 93 ARG A N 1
ATOM 730 C CA . ARG A 1 93 ? 2.132 -9.385 -4.844 1.00 76.50 93 ARG A CA 1
ATOM 731 C C . ARG A 1 93 ? 2.179 -8.350 -3.759 1.00 76.50 93 ARG A C 1
ATOM 733 O O . ARG A 1 93 ? 2.378 -7.175 -4.034 1.00 76.50 93 ARG A O 1
ATOM 740 N N . ASP A 1 94 ? 2.142 -8.854 -2.544 1.00 77.06 94 ASP A N 1
ATOM 741 C CA . ASP A 1 94 ? 1.960 -8.037 -1.372 1.00 77.06 94 ASP A CA 1
ATOM 742 C C . ASP A 1 94 ? 3.037 -8.310 -0.313 1.00 77.06 94 ASP A C 1
ATOM 744 O O . ASP A 1 94 ? 3.579 -9.413 -0.188 1.00 77.06 94 ASP A O 1
ATOM 748 N N . SER A 1 95 ? 3.346 -7.270 0.446 1.00 78.50 95 SER A N 1
ATOM 749 C CA . SER A 1 95 ? 4.101 -7.299 1.683 1.00 78.50 95 SER A CA 1
ATOM 750 C C . SER A 1 95 ? 3.385 -6.454 2.741 1.00 78.50 95 SER A C 1
ATOM 752 O O . SER A 1 95 ? 3.934 -5.438 3.166 1.00 78.50 95 SER A O 1
ATOM 754 N N . ALA A 1 96 ? 2.167 -6.841 3.130 1.00 85.31 96 ALA A N 1
ATOM 755 C CA . ALA A 1 96 ? 1.500 -6.281 4.299 1.00 85.31 96 ALA A CA 1
ATOM 756 C C . ALA A 1 96 ? 2.373 -6.434 5.555 1.00 85.31 96 ALA A C 1
ATOM 758 O O . ALA A 1 96 ? 3.082 -7.431 5.720 1.00 85.31 96 ALA A O 1
ATOM 759 N N . ASP A 1 97 ? 2.294 -5.468 6.467 1.00 88.88 97 ASP A N 1
ATOM 760 C CA . ASP A 1 97 ? 3.093 -5.480 7.697 1.00 88.88 97 ASP A CA 1
ATOM 761 C C . ASP A 1 97 ? 2.635 -6.602 8.643 1.00 88.88 97 ASP A C 1
ATOM 763 O O . ASP A 1 97 ? 3.430 -7.235 9.345 1.00 88.88 97 ASP A O 1
ATOM 767 N N . GLY A 1 98 ? 1.333 -6.895 8.639 1.00 92.25 98 GLY A N 1
ATOM 768 C CA . GLY A 1 98 ? 0.738 -7.987 9.395 1.00 92.25 98 GLY A CA 1
ATOM 769 C C . GLY A 1 98 ? -0.468 -8.609 8.708 1.00 92.25 98 GLY A C 1
ATOM 770 O O . GLY A 1 98 ? -1.014 -8.070 7.756 1.00 92.25 98 GLY A O 1
ATOM 771 N N . VAL A 1 99 ? -0.892 -9.764 9.211 1.00 93.38 99 VAL A N 1
ATOM 772 C CA . VAL A 1 99 ? -2.113 -10.465 8.801 1.00 93.38 99 VAL A CA 1
ATOM 773 C C . VAL A 1 99 ? -2.782 -11.016 10.046 1.00 93.38 99 VAL A C 1
ATOM 775 O O . VAL A 1 99 ? -2.158 -11.771 10.799 1.00 93.38 99 VAL A O 1
ATOM 778 N N . VAL A 1 100 ? -4.040 -10.639 10.257 1.00 93.19 100 VAL A N 1
ATOM 779 C CA . VAL A 1 100 ? -4.903 -11.181 11.307 1.00 93.19 100 VAL A CA 1
ATOM 780 C C . VAL A 1 100 ? -5.616 -12.416 10.772 1.00 93.19 100 VAL A C 1
ATOM 782 O O . VAL A 1 100 ? -6.228 -12.386 9.710 1.00 93.19 100 VAL A O 1
ATOM 785 N N . MET A 1 101 ? -5.533 -13.509 11.521 1.00 91.81 101 MET A N 1
ATOM 786 C CA . MET A 1 101 ? -6.222 -14.761 11.236 1.00 91.81 101 MET A CA 1
ATOM 787 C C . MET A 1 101 ? -7.531 -14.802 12.018 1.00 91.81 101 MET A C 1
ATOM 789 O O . MET A 1 101 ? -7.515 -14.789 13.253 1.00 91.81 101 MET A O 1
ATOM 793 N N . LEU A 1 102 ? -8.637 -14.849 11.283 1.00 88.00 102 LEU A N 1
ATOM 794 C CA . LEU A 1 102 ? -9.990 -14.968 11.803 1.00 88.00 102 LEU A CA 1
ATOM 795 C C . LEU A 1 102 ? -10.524 -16.366 11.503 1.00 88.00 102 LEU A C 1
ATOM 797 O O . LEU A 1 102 ? -10.496 -16.787 10.348 1.00 88.00 102 LEU A O 1
ATOM 801 N N . THR A 1 103 ? -11.046 -17.067 12.504 1.00 84.56 103 THR A N 1
ATOM 802 C CA . THR A 1 103 ? -11.816 -18.294 12.281 1.00 84.56 103 THR A CA 1
ATOM 803 C C . THR A 1 103 ? -13.285 -18.007 12.525 1.00 84.56 103 THR A C 1
ATOM 805 O O . THR A 1 103 ? -13.719 -17.784 13.654 1.00 84.56 103 THR A O 1
ATOM 808 N N . ASP A 1 104 ? -14.068 -18.034 11.455 1.00 77.12 104 ASP A N 1
ATOM 809 C CA . ASP A 1 104 ? -15.518 -18.063 11.562 1.00 77.12 104 ASP A CA 1
ATOM 810 C C . ASP A 1 104 ? -15.992 -19.517 11.709 1.00 77.12 104 ASP A C 1
ATOM 812 O O . ASP A 1 104 ? -15.457 -20.455 11.111 1.00 77.12 104 ASP A O 1
ATOM 816 N N . THR A 1 105 ? -17.022 -19.696 12.529 1.00 62.16 105 THR A N 1
ATOM 817 C CA . THR A 1 105 ? -17.707 -20.968 12.752 1.00 62.16 105 THR A CA 1
ATOM 818 C C . THR A 1 105 ? -18.332 -21.564 11.487 1.00 62.16 105 THR A C 1
ATOM 820 O O . THR A 1 105 ? -18.488 -22.787 11.436 1.00 62.16 105 THR A O 1
ATOM 823 N N . GLU A 1 106 ? -18.652 -20.750 10.471 1.00 65.62 106 GLU A N 1
ATOM 824 C CA . GLU A 1 106 ? -19.302 -21.201 9.230 1.00 65.62 106 GLU A CA 1
ATOM 825 C C . GLU A 1 106 ? -18.396 -21.144 7.985 1.00 65.62 106 GLU A C 1
ATOM 827 O O . GLU A 1 106 ? -18.411 -22.083 7.184 1.00 65.62 106 GLU A O 1
ATOM 832 N N . SER A 1 107 ? -17.590 -20.089 7.817 1.00 61.34 107 SER A N 1
ATOM 833 C CA . SER A 1 107 ? -16.812 -19.837 6.586 1.00 61.34 107 SER A CA 1
ATOM 834 C C . SER A 1 107 ? -15.339 -20.280 6.625 1.00 61.34 107 SER A C 1
ATOM 836 O O . SER A 1 107 ? -14.668 -20.306 5.591 1.00 61.34 107 SER A O 1
ATOM 838 N N . GLY A 1 108 ? -14.843 -20.738 7.779 1.00 79.94 108 GLY A N 1
ATOM 839 C CA . GLY A 1 108 ? -13.471 -21.220 7.938 1.00 79.94 108 GLY A CA 1
ATOM 840 C C . GLY A 1 108 ? -12.474 -20.109 8.277 1.00 79.94 108 GLY A C 1
ATOM 841 O O . GLY A 1 108 ? -12.807 -19.143 8.957 1.00 79.94 108 GLY A O 1
ATOM 842 N N . LEU A 1 109 ? -11.215 -20.296 7.868 1.00 84.50 109 LEU A N 1
ATOM 843 C CA . LEU A 1 109 ? -10.118 -19.375 8.166 1.00 84.50 109 LEU A CA 1
ATOM 844 C C . LEU A 1 109 ? -10.059 -18.248 7.124 1.00 84.50 109 LEU A C 1
ATOM 846 O O . LEU A 1 109 ? -9.800 -18.519 5.951 1.00 84.50 109 LEU A O 1
ATOM 850 N N . THR A 1 110 ? -10.180 -17.007 7.585 1.00 87.94 110 THR A N 1
ATOM 851 C CA . THR A 1 110 ? -9.996 -15.778 6.803 1.00 87.94 110 THR A CA 1
ATOM 852 C C . THR A 1 110 ? -8.743 -15.040 7.277 1.00 87.94 110 THR A C 1
ATOM 854 O O . THR A 1 110 ? -8.435 -15.013 8.468 1.00 87.94 110 THR A O 1
ATOM 857 N N . CYS A 1 111 ? -8.001 -14.444 6.347 1.00 91.12 111 CYS A N 1
ATOM 858 C CA . CYS A 1 111 ? -6.770 -13.709 6.629 1.00 91.12 111 CYS A CA 1
ATOM 859 C C . CYS A 1 111 ? -6.947 -12.243 6.230 1.00 91.12 111 CYS A C 1
ATOM 861 O O . CYS A 1 111 ? -6.941 -11.943 5.041 1.00 91.12 111 CYS A O 1
ATOM 863 N N . LEU A 1 112 ? -7.077 -11.341 7.205 1.00 93.06 112 LEU A N 1
ATOM 864 C CA . LEU A 1 112 ? -7.207 -9.907 6.947 1.00 93.06 112 LEU A CA 1
ATOM 865 C C . LEU A 1 112 ? -5.838 -9.218 7.016 1.00 93.06 112 LEU A C 1
ATOM 867 O O . LEU A 1 112 ? -5.182 -9.290 8.063 1.00 93.06 112 LEU A O 1
ATOM 871 N N . PRO A 1 113 ? -5.380 -8.556 5.941 1.00 95.12 113 PRO A N 1
ATOM 872 C CA . PRO A 1 113 ? -4.108 -7.851 5.941 1.00 95.12 113 PRO A CA 1
ATOM 873 C C . PRO A 1 113 ? -4.148 -6.605 6.836 1.00 95.12 113 PRO A C 1
ATOM 875 O O . PRO A 1 113 ? -5.196 -5.993 7.050 1.00 95.12 113 PRO A O 1
ATOM 878 N N . VAL A 1 114 ? -2.978 -6.224 7.343 1.00 96.12 114 VAL A N 1
ATOM 879 C CA . VAL A 1 114 ? -2.750 -5.084 8.231 1.00 96.12 114 VAL A CA 1
ATOM 880 C C . VAL A 1 114 ? -1.620 -4.231 7.668 1.00 96.12 114 VAL A C 1
ATOM 882 O O . VAL A 1 114 ? -0.502 -4.717 7.501 1.00 96.12 114 VAL A O 1
ATOM 885 N N . GLU A 1 115 ? -1.897 -2.952 7.450 1.00 95.31 115 GLU A N 1
ATOM 886 C CA . GLU A 1 115 ? -0.898 -1.920 7.179 1.00 95.31 115 GLU A CA 1
ATOM 887 C C . GLU A 1 115 ? -0.672 -1.080 8.437 1.00 95.31 115 GLU A C 1
ATOM 889 O O . GLU A 1 115 ? -1.621 -0.639 9.087 1.00 95.31 115 GLU A O 1
ATOM 894 N N . VAL A 1 116 ? 0.587 -0.823 8.777 1.00 93.00 116 VAL A N 1
ATOM 895 C CA . VAL A 1 116 ? 0.999 -0.027 9.929 1.00 93.00 116 VAL A CA 1
ATOM 896 C C . VAL A 1 116 ? 1.737 1.217 9.462 1.00 93.00 116 VAL A C 1
ATOM 898 O O . VAL A 1 116 ? 2.811 1.161 8.869 1.00 93.00 116 VAL A O 1
ATOM 901 N N . LYS A 1 117 ? 1.232 2.383 9.857 1.00 91.19 117 LYS A N 1
ATOM 902 C CA . LYS A 1 117 ? 1.911 3.660 9.643 1.00 91.19 117 LYS A CA 1
ATOM 903 C C . LYS A 1 117 ? 2.400 4.243 10.954 1.00 91.19 117 LYS A C 1
ATOM 905 O O . LYS A 1 117 ? 1.616 4.580 11.837 1.00 91.19 117 LYS A O 1
ATOM 910 N N . SER A 1 118 ? 3.717 4.392 11.089 1.00 88.31 118 SER A N 1
ATOM 911 C CA . SER A 1 118 ? 4.319 5.074 12.238 1.00 88.31 118 SER A CA 1
ATOM 912 C C . SER A 1 118 ? 4.519 6.558 11.943 1.00 88.31 118 SER A C 1
ATOM 914 O O . SER A 1 118 ? 5.364 6.940 11.136 1.00 88.31 118 SER A O 1
ATOM 916 N N . ARG A 1 119 ? 3.786 7.418 12.652 1.00 87.06 119 ARG A N 1
ATOM 917 C CA . ARG A 1 119 ? 3.970 8.873 12.615 1.00 87.06 119 ARG A CA 1
ATOM 918 C C . ARG A 1 119 ? 4.990 9.278 13.673 1.00 87.06 119 ARG A C 1
ATOM 920 O O . ARG A 1 119 ? 4.651 9.686 14.781 1.00 87.06 119 ARG A O 1
ATOM 927 N N . CYS A 1 120 ? 6.266 9.105 13.338 1.00 73.50 120 CYS A N 1
ATOM 928 C CA . CYS A 1 120 ? 7.368 9.222 14.293 1.00 73.50 120 CYS A CA 1
ATOM 929 C C . CYS A 1 120 ? 7.966 10.629 14.431 1.00 73.50 120 CYS A C 1
ATOM 931 O O . CYS A 1 120 ? 8.654 10.903 15.416 1.00 73.50 120 CYS A O 1
ATOM 933 N N . SER A 1 121 ? 7.757 11.518 13.454 1.00 79.88 121 SER A N 1
ATOM 934 C CA . SER A 1 121 ? 8.201 12.909 13.583 1.00 79.88 121 SER A CA 1
ATOM 935 C C . SER A 1 121 ? 7.225 13.691 14.476 1.00 79.88 121 SER A C 1
ATOM 937 O O . SER A 1 121 ? 6.022 13.435 14.400 1.00 79.88 121 SER A O 1
ATOM 939 N N . PRO A 1 122 ? 7.681 14.674 15.277 1.00 79.31 122 PRO A N 1
ATOM 940 C CA . PRO A 1 122 ? 6.778 15.490 16.092 1.00 79.31 122 PRO A CA 1
ATOM 941 C C . PRO A 1 122 ? 5.663 16.150 15.295 1.00 79.31 122 PRO A C 1
ATOM 943 O O . PRO A 1 122 ? 4.507 16.097 15.697 1.00 79.31 122 PRO A O 1
ATOM 946 N N . ARG A 1 123 ? 5.994 16.683 14.116 1.00 81.81 123 ARG A N 1
ATOM 947 C CA . ARG A 1 123 ? 5.021 17.331 13.238 1.00 81.81 123 ARG A CA 1
ATOM 948 C C . ARG A 1 123 ? 3.955 16.351 12.749 1.00 81.81 123 ARG A C 1
ATOM 950 O O . ARG A 1 123 ? 2.771 16.655 12.846 1.00 81.81 123 ARG A O 1
ATOM 957 N N . THR A 1 124 ? 4.364 15.192 12.231 1.00 81.44 124 THR A N 1
ATOM 958 C CA . THR A 1 124 ? 3.419 14.173 11.745 1.00 81.44 124 THR A CA 1
ATOM 959 C C . THR A 1 124 ? 2.608 13.579 12.890 1.00 81.44 124 THR A C 1
ATOM 961 O O . THR A 1 124 ? 1.427 13.327 12.716 1.00 81.44 124 THR A O 1
ATOM 964 N N . TYR A 1 125 ? 3.212 13.400 14.069 1.00 85.88 125 TYR A N 1
ATOM 965 C CA . TYR A 1 125 ? 2.519 12.906 15.256 1.00 85.88 125 TYR A CA 1
ATOM 966 C C . TYR A 1 125 ? 1.427 13.873 15.720 1.00 85.88 125 TYR A C 1
ATOM 968 O O . TYR A 1 125 ? 0.293 13.451 15.909 1.00 85.88 125 TYR A O 1
ATOM 976 N N . ASP A 1 126 ? 1.746 15.160 15.888 1.00 84.81 126 ASP A N 1
ATOM 977 C CA . ASP A 1 126 ? 0.778 16.155 16.365 1.00 84.81 126 ASP A CA 1
ATOM 978 C C . ASP A 1 126 ? -0.373 16.332 15.362 1.00 84.81 126 ASP A C 1
ATOM 980 O O . ASP A 1 126 ? -1.533 16.462 15.761 1.00 84.81 126 ASP A O 1
ATOM 984 N N . LYS A 1 127 ? -0.058 16.291 14.057 1.00 86.62 127 LYS A N 1
ATOM 985 C CA . LYS A 1 127 ? -1.048 16.312 12.972 1.00 86.62 127 LYS A CA 1
ATOM 986 C C . LYS A 1 127 ? -1.989 15.112 13.072 1.00 86.62 127 LYS A C 1
ATOM 988 O O . LYS A 1 127 ? -3.199 15.298 13.138 1.00 86.62 127 LYS A O 1
ATOM 993 N N . GLU A 1 128 ? -1.430 13.910 13.143 1.00 88.81 128 GLU A N 1
ATOM 994 C CA . GLU A 1 128 ? -2.195 12.666 13.201 1.00 88.81 128 GLU A CA 1
ATOM 995 C C . GLU A 1 128 ? -3.023 12.559 14.487 1.00 88.81 128 GLU A C 1
ATOM 997 O O . GLU A 1 128 ? -4.191 12.198 14.448 1.00 88.81 128 GLU A O 1
ATOM 1002 N N . ALA A 1 129 ? -2.464 12.935 15.639 1.00 88.12 129 ALA A N 1
ATOM 1003 C CA . ALA A 1 129 ? -3.187 12.917 16.907 1.00 88.12 129 ALA A CA 1
ATOM 1004 C C . ALA A 1 129 ? -4.405 13.853 16.880 1.00 88.12 129 ALA A C 1
ATOM 1006 O O . ALA A 1 129 ? -5.477 13.483 17.357 1.00 88.12 129 ALA A O 1
ATOM 1007 N N . LYS A 1 130 ? -4.259 15.047 16.289 1.00 89.06 130 LYS A N 1
ATOM 1008 C CA . LYS A 1 130 ? -5.384 15.963 16.076 1.00 89.06 130 LYS A CA 1
ATOM 1009 C C . LYS A 1 130 ? -6.413 15.368 15.112 1.00 89.06 130 LYS A C 1
ATOM 1011 O O . LYS A 1 130 ? -7.605 15.474 15.360 1.00 89.06 130 LYS A O 1
ATOM 1016 N N . GLN A 1 131 ? -5.955 14.743 14.037 1.00 90.50 131 GLN A N 1
ATOM 1017 C CA . GLN A 1 131 ? -6.820 14.133 13.036 1.00 90.50 131 GLN A CA 1
ATOM 1018 C C . GLN A 1 131 ? -7.646 12.976 13.616 1.00 90.50 131 GLN A C 1
ATOM 1020 O O . GLN A 1 131 ? -8.850 12.930 13.401 1.00 90.50 131 GLN A O 1
ATOM 1025 N N . VAL A 1 132 ? -7.037 12.097 14.418 1.00 90.62 132 VAL A N 1
ATOM 1026 C CA . VAL A 1 132 ? -7.740 11.026 15.148 1.00 90.62 132 VAL A CA 1
ATOM 1027 C C . VAL A 1 132 ? -8.822 11.603 16.067 1.00 90.62 132 VAL A C 1
ATOM 1029 O O . VAL A 1 132 ? -9.927 11.068 16.131 1.00 90.62 132 VAL A O 1
ATOM 1032 N N . GLU A 1 133 ? -8.535 12.712 16.749 1.00 89.00 133 GLU A N 1
ATOM 1033 C CA . GLU A 1 133 ? -9.508 13.400 17.603 1.00 89.00 133 GLU A CA 1
ATOM 1034 C C . GLU A 1 133 ? -10.650 14.045 16.800 1.00 89.00 133 GLU A C 1
ATOM 1036 O O . GLU A 1 133 ? -11.811 14.017 17.206 1.00 89.00 133 GLU A O 1
ATOM 1041 N N . ASP A 1 134 ? -10.345 14.612 15.635 1.00 89.69 134 ASP A N 1
ATOM 1042 C CA . ASP A 1 134 ? -11.357 15.175 14.744 1.00 89.69 134 ASP A CA 1
ATOM 1043 C C . ASP A 1 134 ? -12.258 14.062 14.173 1.00 89.69 134 ASP A C 1
ATOM 1045 O O . ASP A 1 134 ? -13.479 14.206 14.187 1.00 89.69 134 ASP A O 1
ATOM 1049 N N . VAL A 1 135 ? -11.693 12.912 13.785 1.00 90.19 135 VAL A N 1
ATOM 1050 C CA . VAL A 1 135 ? -12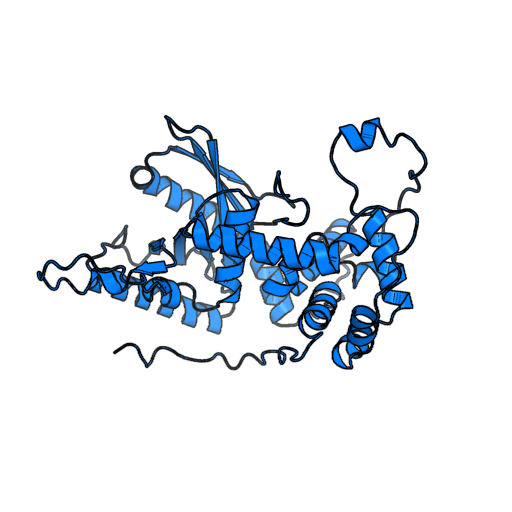.457 11.726 13.350 1.00 90.19 135 VAL A CA 1
ATOM 1051 C C . VAL A 1 135 ? -13.337 11.186 14.475 1.00 90.19 135 VAL A C 1
ATOM 1053 O O . VAL A 1 135 ? -14.501 10.875 14.229 1.00 90.19 135 VAL A O 1
ATOM 1056 N N . ARG A 1 136 ? -12.826 11.109 15.712 1.00 88.19 136 ARG A N 1
ATOM 1057 C CA . ARG A 1 136 ? -13.616 10.707 16.889 1.00 88.19 136 ARG A CA 1
ATOM 1058 C C . ARG A 1 136 ? -14.852 11.593 17.045 1.00 88.19 136 ARG A C 1
ATOM 1060 O O . ARG A 1 136 ? -15.959 11.073 17.133 1.00 88.19 136 ARG A O 1
ATOM 1067 N N . ARG A 1 137 ? -14.674 12.915 16.993 1.00 87.19 137 ARG A N 1
ATOM 1068 C CA . ARG A 1 137 ? -15.783 13.876 17.085 1.00 87.19 137 ARG A CA 1
ATOM 1069 C C . ARG A 1 137 ? -16.773 13.743 15.933 1.00 87.19 137 ARG A C 1
ATOM 1071 O O . ARG A 1 137 ? -17.975 13.751 16.162 1.00 87.19 137 ARG A O 1
ATOM 1078 N N . MET A 1 138 ? -16.286 13.561 14.706 1.00 88.69 138 MET A N 1
ATOM 1079 C CA . MET A 1 138 ? -17.165 13.355 13.553 1.00 88.69 138 MET A CA 1
ATOM 1080 C C . MET A 1 138 ? -17.977 12.052 13.658 1.00 88.69 138 MET A C 1
ATOM 1082 O O . MET A 1 138 ? -19.128 12.025 13.230 1.00 88.69 138 MET A O 1
ATOM 1086 N N . LEU A 1 139 ? -17.402 10.983 14.223 1.00 86.19 139 LEU A N 1
ATOM 1087 C CA . LEU A 1 139 ? -18.121 9.733 14.494 1.00 86.19 139 LEU A CA 1
ATOM 1088 C C . LEU A 1 139 ? -19.219 9.938 15.544 1.00 86.19 139 LEU A C 1
ATOM 1090 O O . LEU A 1 139 ? -20.348 9.508 15.317 1.00 86.19 139 LEU A O 1
ATOM 1094 N N . GLU A 1 140 ? -18.905 10.630 16.642 1.00 83.69 140 GLU A N 1
ATOM 1095 C CA . GLU A 1 140 ? -19.868 10.971 17.699 1.00 83.69 140 GLU A CA 1
ATOM 1096 C C . GLU A 1 140 ? -21.031 11.820 17.159 1.00 83.69 140 GLU A C 1
ATOM 1098 O O . GLU A 1 140 ? -22.197 11.513 17.420 1.00 83.69 140 GLU A O 1
ATOM 1103 N N . ASP A 1 141 ? -20.730 12.837 16.346 1.00 83.38 141 ASP A N 1
ATOM 1104 C CA . ASP A 1 141 ? -21.727 13.709 15.714 1.00 83.38 141 ASP A CA 1
ATOM 1105 C C . ASP A 1 141 ? -22.623 12.950 14.719 1.00 83.38 141 ASP A C 1
ATOM 1107 O O . ASP A 1 141 ? -23.811 13.252 14.592 1.00 83.38 141 ASP A O 1
ATOM 1111 N N . ALA A 1 142 ? -22.082 11.936 14.036 1.00 78.62 142 ALA A N 1
ATOM 1112 C CA . ALA A 1 142 ? -22.827 11.068 13.123 1.00 78.62 142 ALA A CA 1
ATOM 1113 C C . ALA A 1 142 ? -23.692 10.013 13.846 1.00 78.62 142 ALA A C 1
ATOM 1115 O O . ALA A 1 142 ? -24.316 9.173 13.197 1.00 78.62 142 ALA A O 1
ATOM 1116 N N . GLY A 1 143 ? -23.734 10.026 15.183 1.00 70.56 143 GLY A N 1
ATOM 1117 C CA . GLY A 1 143 ? -24.445 9.029 15.986 1.00 70.56 143 GLY A CA 1
ATOM 1118 C C . GLY A 1 143 ? -23.726 7.679 16.072 1.00 70.56 143 GLY A C 1
ATOM 1119 O O . GLY A 1 143 ? -24.288 6.718 16.603 1.00 70.56 143 GLY A O 1
ATOM 1120 N N . GLY A 1 144 ? -22.490 7.597 15.577 1.00 64.38 144 GLY A N 1
ATOM 1121 C CA . GLY A 1 144 ? -21.598 6.475 15.821 1.00 64.38 144 GLY A CA 1
ATOM 1122 C C . GLY A 1 144 ? -21.085 6.533 17.256 1.00 64.38 144 GLY A C 1
ATOM 1123 O O . GLY A 1 144 ? -20.593 7.559 17.716 1.00 64.38 144 GLY A O 1
ATOM 1124 N N . LEU A 1 145 ? -21.186 5.425 17.986 1.00 55.72 145 LEU A N 1
ATOM 1125 C CA . LEU A 1 145 ? -20.494 5.303 19.264 1.00 55.72 145 LEU A CA 1
ATOM 1126 C C . LEU A 1 145 ? -19.056 4.857 18.970 1.00 55.72 145 LEU A C 1
ATOM 1128 O O . LEU A 1 145 ? -18.888 3.775 18.398 1.00 55.72 145 LEU A O 1
ATOM 1132 N N . PRO A 1 146 ? -18.013 5.628 19.340 1.00 55.75 146 PRO A N 1
ATOM 1133 C CA . PRO A 1 146 ? -16.674 5.065 19.389 1.00 55.75 146 PRO A CA 1
ATOM 1134 C C . PRO A 1 146 ? -16.710 3.829 20.294 1.00 55.75 146 PRO A C 1
ATOM 1136 O O . PRO A 1 146 ? -17.359 3.843 21.342 1.00 55.75 146 PRO A O 1
ATOM 1139 N N . VAL A 1 147 ? -16.029 2.754 19.882 1.00 55.22 147 VAL A N 1
ATOM 1140 C CA . VAL A 1 147 ? -16.063 1.457 20.586 1.00 55.22 147 VAL A CA 1
ATOM 1141 C C . VAL A 1 147 ? -15.586 1.586 22.046 1.00 55.22 147 VAL A C 1
ATOM 1143 O O . VAL A 1 147 ? -15.938 0.749 22.870 1.00 55.22 147 VAL A O 1
ATOM 1146 N N . ASP A 1 148 ? -14.882 2.671 22.404 1.00 53.03 148 ASP A N 1
ATOM 1147 C CA . ASP A 1 148 ? -14.589 3.026 23.794 1.00 53.03 148 ASP A CA 1
ATOM 1148 C C . ASP A 1 148 ? -14.409 4.542 24.032 1.00 53.03 148 ASP A C 1
ATOM 1150 O O . ASP A 1 148 ? -13.725 5.244 23.278 1.00 53.03 148 ASP A O 1
ATOM 1154 N N . GLY A 1 149 ? -14.983 5.029 25.139 1.00 47.97 149 GLY A N 1
ATOM 1155 C CA . GLY A 1 149 ? -14.952 6.426 25.607 1.00 47.97 149 GLY A CA 1
ATOM 1156 C C . GLY A 1 149 ? -13.781 6.779 26.539 1.00 47.97 149 GLY A C 1
ATOM 1157 O O . GLY A 1 149 ? -13.926 7.649 27.394 1.00 47.97 149 GLY A O 1
ATOM 1158 N N . ASP A 1 150 ? -12.652 6.072 26.436 1.00 60.50 150 ASP A N 1
ATOM 1159 C CA . ASP A 1 150 ? -11.414 6.391 27.162 1.00 60.50 150 ASP A CA 1
ATOM 1160 C C . ASP A 1 150 ? -10.407 7.045 26.205 1.00 60.50 150 ASP A C 1
ATOM 1162 O O . ASP A 1 150 ? -9.894 6.391 25.295 1.00 60.50 150 ASP A O 1
ATOM 1166 N N . ASP A 1 151 ? -10.087 8.321 26.440 1.00 59.22 151 ASP A N 1
ATOM 1167 C CA . ASP A 1 151 ? -9.141 9.131 25.651 1.00 59.22 151 ASP A CA 1
ATOM 1168 C C . ASP A 1 151 ? -7.723 8.527 25.573 1.00 59.22 151 ASP A C 1
ATOM 1170 O O . ASP A 1 151 ? -6.888 8.949 24.767 1.00 59.22 151 ASP A O 1
ATOM 1174 N N . ASN A 1 152 ? -7.407 7.540 26.421 1.00 66.88 152 ASN A N 1
ATOM 1175 C CA . ASN A 1 152 ? -6.127 6.838 26.389 1.00 66.88 152 ASN A CA 1
ATOM 1176 C C . ASN A 1 152 ? -6.111 5.568 25.535 1.00 66.88 152 ASN A C 1
ATOM 1178 O O . ASN A 1 152 ? -5.018 5.030 25.314 1.00 66.88 152 ASN A O 1
ATOM 1182 N N . ARG A 1 153 ? -7.268 5.092 25.063 1.00 78.00 153 ARG A N 1
ATOM 1183 C CA . ARG A 1 153 ? -7.367 3.919 24.189 1.00 78.00 153 ARG A CA 1
ATOM 1184 C C . ARG A 1 153 ? -7.261 4.320 22.716 1.00 78.00 153 ARG A C 1
ATOM 1186 O O . ARG A 1 153 ? -7.686 5.419 22.350 1.00 78.00 153 ARG A O 1
ATOM 1193 N N . PRO A 1 154 ? -6.709 3.443 21.859 1.00 87.25 154 PRO A N 1
ATOM 1194 C CA . PRO A 1 154 ? -6.750 3.660 20.422 1.00 87.25 154 PRO A CA 1
ATOM 1195 C C . PRO A 1 154 ? -8.188 3.859 19.937 1.00 87.25 154 PRO A C 1
ATOM 1197 O O . PRO A 1 154 ? -9.091 3.149 20.379 1.00 87.25 154 PRO A O 1
ATOM 1200 N N . LEU A 1 155 ? -8.402 4.799 19.017 1.00 88.75 155 LEU A N 1
ATOM 1201 C CA . LEU A 1 155 ? -9.680 4.902 18.318 1.00 88.75 155 LEU A CA 1
ATOM 1202 C C . LEU A 1 155 ? -9.858 3.662 17.438 1.00 88.75 155 LEU A C 1
ATOM 1204 O O . LEU A 1 155 ? -9.030 3.413 16.567 1.00 88.75 155 LEU A O 1
ATOM 1208 N N . PHE A 1 156 ? -10.932 2.909 17.650 1.00 89.00 156 PHE A N 1
ATOM 1209 C CA . PHE A 1 156 ? -11.311 1.796 16.788 1.00 89.00 156 PHE A CA 1
ATOM 1210 C C . PHE A 1 156 ? -12.546 2.184 15.974 1.00 89.00 156 PHE A C 1
ATOM 1212 O O . PHE A 1 156 ? -13.566 2.552 16.562 1.00 89.00 156 PHE A O 1
ATOM 1219 N N . ALA A 1 157 ? -12.468 2.112 14.643 1.00 89.25 157 ALA A N 1
ATOM 1220 C CA . ALA A 1 157 ? -13.587 2.443 13.762 1.00 89.25 157 ALA A CA 1
ATOM 1221 C C . ALA A 1 157 ? -13.633 1.559 12.509 1.00 89.25 157 ALA A C 1
ATOM 1223 O O . ALA A 1 157 ? -12.618 1.025 12.064 1.00 89.25 157 ALA A O 1
ATOM 1224 N N . PHE A 1 158 ? -14.830 1.445 11.934 1.00 90.06 158 PHE A N 1
ATOM 1225 C CA . PHE A 1 158 ? -15.094 0.707 10.704 1.00 90.06 158 PHE A CA 1
ATOM 1226 C C . PHE A 1 158 ? -15.555 1.685 9.626 1.00 90.06 158 PHE A C 1
ATOM 1228 O O . PHE A 1 158 ? -16.437 2.511 9.876 1.00 90.06 158 PHE A O 1
ATOM 1235 N N . PHE A 1 159 ? -14.995 1.576 8.425 1.00 91.50 159 PHE A N 1
ATOM 1236 C CA . PHE A 1 159 ? -15.355 2.428 7.299 1.00 91.50 159 PHE A CA 1
ATOM 1237 C C . PHE A 1 159 ? -15.613 1.602 6.047 1.00 91.50 159 PHE A C 1
ATOM 1239 O O . PHE A 1 159 ? -14.742 0.871 5.590 1.00 91.50 159 PHE A O 1
ATOM 1246 N N . ASN A 1 160 ? -16.776 1.799 5.429 1.00 91.69 160 ASN A N 1
ATOM 1247 C CA . ASN A 1 160 ? -16.936 1.488 4.011 1.00 91.69 160 ASN A CA 1
ATOM 1248 C C . ASN A 1 160 ? -16.280 2.609 3.202 1.00 91.69 160 ASN A C 1
ATOM 1250 O O . ASN A 1 160 ? -16.493 3.786 3.515 1.00 91.69 160 ASN A O 1
ATOM 1254 N N . VAL A 1 161 ? -15.500 2.255 2.179 1.00 87.75 161 VAL A N 1
ATOM 1255 C CA . VAL A 1 161 ? -14.808 3.234 1.326 1.00 87.75 161 VAL A CA 1
ATOM 1256 C C . VAL A 1 161 ? -15.786 4.117 0.579 1.00 87.75 161 VAL A C 1
ATOM 1258 O O . VAL A 1 161 ? -15.595 5.330 0.538 1.00 87.75 161 VAL A O 1
ATOM 1261 N N . MET A 1 162 ? -16.834 3.517 0.021 1.00 86.00 162 MET A N 1
ATOM 1262 C CA . MET A 1 162 ? -17.857 4.225 -0.736 1.00 86.00 162 MET A CA 1
ATOM 1263 C C . MET A 1 162 ? -19.149 4.301 0.073 1.00 86.00 162 MET A C 1
ATOM 1265 O O . MET A 1 162 ? -19.544 3.332 0.723 1.00 86.00 162 MET A O 1
ATOM 1269 N N . ILE A 1 163 ? -19.814 5.449 0.005 1.00 83.50 163 ILE A N 1
ATOM 1270 C CA . ILE A 1 163 ? -21.183 5.635 0.490 1.00 83.50 163 ILE A CA 1
ATOM 1271 C C . ILE A 1 163 ? -22.088 5.984 -0.692 1.00 83.50 163 ILE A C 1
ATOM 1273 O O . ILE A 1 163 ? -21.665 6.691 -1.611 1.00 83.50 163 ILE A O 1
ATOM 1277 N N . ASP A 1 164 ? -23.311 5.461 -0.674 1.00 78.19 164 ASP A N 1
ATOM 1278 C CA . ASP A 1 164 ? -24.344 5.801 -1.653 1.00 78.19 164 ASP A CA 1
ATOM 1279 C C . ASP A 1 164 ? -24.989 7.129 -1.243 1.00 78.19 164 ASP A C 1
ATOM 1281 O O . ASP A 1 164 ? -25.649 7.210 -0.208 1.00 78.19 164 ASP A O 1
ATOM 1285 N N . THR A 1 165 ? -24.771 8.183 -2.030 1.00 68.88 165 THR A N 1
ATOM 1286 C CA . THR A 1 165 ? -25.297 9.519 -1.719 1.00 68.88 165 THR A CA 1
ATOM 1287 C C . THR A 1 165 ? -26.775 9.667 -2.059 1.00 68.88 165 THR A C 1
ATOM 1289 O O . THR A 1 165 ? -27.385 10.641 -1.638 1.00 68.88 165 THR A O 1
ATOM 1292 N N . ALA A 1 166 ? -27.355 8.736 -2.824 1.00 60.56 166 ALA A N 1
ATOM 1293 C CA . ALA A 1 166 ? -28.775 8.764 -3.168 1.00 60.56 166 ALA A CA 1
ATOM 1294 C C . ALA A 1 166 ? -29.668 8.192 -2.051 1.00 60.56 166 ALA A C 1
ATOM 1296 O O . ALA A 1 166 ? -30.882 8.360 -2.094 1.00 60.56 166 ALA A O 1
ATOM 1297 N N . ALA A 1 167 ? -29.082 7.527 -1.048 1.00 55.19 167 ALA A N 1
ATOM 1298 C CA . ALA A 1 167 ? -29.817 6.945 0.075 1.00 55.19 167 ALA A CA 1
ATOM 1299 C C . ALA A 1 167 ? -30.280 7.979 1.123 1.00 55.19 167 ALA A C 1
ATOM 1301 O O . ALA A 1 167 ? -31.168 7.666 1.913 1.00 55.19 167 ALA A O 1
ATOM 1302 N N . ASP A 1 168 ? -29.708 9.190 1.123 1.00 50.06 168 ASP A N 1
ATOM 1303 C CA . ASP A 1 168 ? -30.097 10.282 2.032 1.00 50.06 168 ASP A CA 1
ATOM 1304 C C . ASP A 1 168 ? -31.247 11.151 1.484 1.00 50.06 168 ASP A C 1
ATOM 1306 O O . ASP A 1 168 ? -31.866 11.904 2.240 1.00 50.06 168 ASP A O 1
ATOM 1310 N N . ASP A 1 169 ? -31.588 11.015 0.198 1.00 48.59 169 ASP A N 1
ATOM 1311 C CA . ASP A 1 169 ? -32.770 11.641 -0.400 1.00 48.59 169 ASP A CA 1
ATOM 1312 C C . ASP A 1 169 ? -33.982 10.713 -0.218 1.00 48.59 169 ASP A C 1
ATOM 1314 O O . ASP A 1 169 ? -34.495 10.107 -1.161 1.00 48.59 169 ASP A O 1
ATOM 1318 N N . ASP A 1 170 ? -34.452 10.591 1.026 1.00 45.19 170 ASP A N 1
ATOM 1319 C CA . ASP A 1 170 ? -35.728 9.947 1.365 1.00 45.19 170 ASP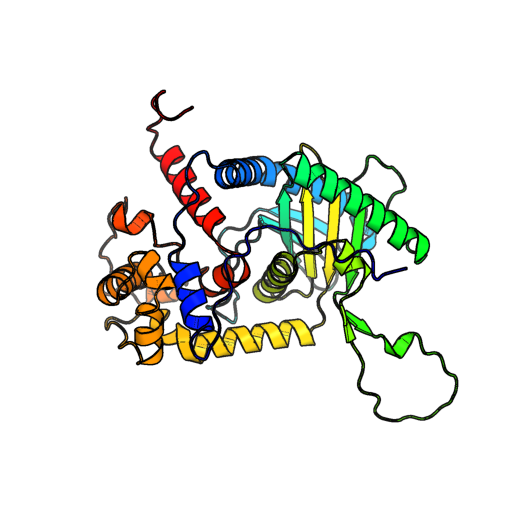 A CA 1
ATOM 1320 C C . ASP A 1 170 ? -36.900 10.840 0.910 1.00 45.19 170 ASP A C 1
ATOM 1322 O O . ASP A 1 170 ? -37.687 11.364 1.704 1.00 45.19 170 ASP A O 1
ATOM 1326 N N . ASP A 1 171 ? -37.008 11.059 -0.402 1.00 41.56 171 ASP A N 1
ATOM 1327 C CA . ASP A 1 171 ? -38.200 11.621 -1.014 1.00 41.56 171 ASP A CA 1
ATOM 1328 C C . ASP A 1 171 ? -39.141 10.458 -1.338 1.00 41.56 171 ASP A C 1
ATOM 1330 O O . ASP A 1 171 ? -39.007 9.728 -2.321 1.00 41.56 171 ASP A O 1
ATOM 1334 N N . THR A 1 172 ? -40.112 10.291 -0.443 1.00 43.31 172 THR A N 1
ATOM 1335 C CA . THR A 1 172 ? -41.272 9.383 -0.478 1.00 43.31 172 THR A CA 1
ATOM 1336 C C . THR A 1 172 ? -42.199 9.587 -1.691 1.00 43.31 172 THR A C 1
ATOM 1338 O O . THR A 1 172 ? -43.426 9.615 -1.573 1.00 43.31 172 THR A O 1
ATOM 1341 N N . SER A 1 173 ? -41.649 9.677 -2.900 1.00 40.69 173 SER A N 1
ATOM 1342 C CA . SER A 1 173 ? -42.405 9.651 -4.144 1.00 40.69 173 SER A CA 1
ATOM 1343 C C . SER A 1 173 ? -41.969 8.446 -4.965 1.00 40.69 173 SER A C 1
ATOM 1345 O O . SER A 1 173 ? -40.897 8.393 -5.556 1.00 40.69 173 SER A O 1
ATOM 1347 N N . GLY A 1 174 ? -42.817 7.418 -4.941 1.00 45.47 174 GLY A N 1
ATOM 1348 C CA . GLY A 1 174 ? -42.620 6.218 -5.732 1.00 45.47 174 GLY A CA 1
ATOM 1349 C C . GLY A 1 174 ? -42.520 6.566 -7.211 1.00 45.47 174 GLY A C 1
ATOM 1350 O O . GLY A 1 174 ? -43.537 6.796 -7.861 1.00 45.47 174 GLY A O 1
ATOM 1351 N N . ASN A 1 175 ? -41.302 6.554 -7.740 1.00 39.31 175 ASN A N 1
ATOM 1352 C CA . ASN A 1 175 ? -41.068 6.319 -9.148 1.00 39.31 175 ASN A CA 1
ATOM 1353 C C . ASN A 1 175 ? -39.792 5.493 -9.303 1.00 39.31 175 ASN A C 1
ATOM 1355 O O . ASN A 1 175 ? -38.687 5.933 -9.007 1.00 39.31 175 ASN A O 1
ATOM 1359 N N . SER A 1 176 ? -39.989 4.248 -9.722 1.00 48.94 176 SER A N 1
ATOM 1360 C CA . SER A 1 176 ? -38.943 3.328 -10.134 1.00 48.94 176 SER A CA 1
ATOM 1361 C C . SER A 1 176 ? -38.362 3.812 -11.460 1.00 48.94 176 SER A C 1
ATOM 1363 O O . SER A 1 176 ? -38.803 3.369 -12.519 1.00 48.94 176 SER A O 1
ATOM 1365 N N . ASP A 1 177 ? -37.407 4.727 -11.404 1.00 43.62 177 ASP A N 1
ATOM 1366 C CA . ASP A 1 177 ? -36.544 5.032 -12.537 1.00 43.62 177 ASP A CA 1
ATOM 1367 C C . ASP A 1 177 ? -35.119 4.611 -12.182 1.00 43.62 177 ASP A C 1
ATOM 1369 O O . ASP A 1 177 ? -34.707 4.695 -11.028 1.00 43.62 177 ASP A O 1
ATOM 1373 N N . ASN A 1 178 ? -34.404 4.090 -13.180 1.00 48.03 178 ASN A N 1
ATOM 1374 C CA . ASN A 1 178 ? -33.013 3.637 -13.136 1.00 48.03 178 ASN A CA 1
ATOM 1375 C C . ASN A 1 178 ? -32.056 4.769 -12.704 1.00 48.03 178 ASN A C 1
ATOM 1377 O O . ASN A 1 178 ? -31.306 5.290 -13.527 1.00 48.03 178 ASN A O 1
ATOM 1381 N N . GLY A 1 179 ? -32.105 5.179 -11.439 1.00 49.72 179 GLY A N 1
ATOM 1382 C CA . GLY A 1 179 ? -31.193 6.157 -10.871 1.00 49.72 179 GLY A CA 1
ATOM 1383 C C . GLY A 1 179 ? -29.794 5.565 -10.851 1.00 49.72 179 GLY A C 1
ATOM 1384 O O . GLY A 1 179 ? -29.559 4.556 -10.185 1.00 49.72 179 GLY A O 1
ATOM 1385 N N . GLU A 1 180 ? -28.879 6.157 -11.615 1.00 57.31 180 GLU A N 1
ATOM 1386 C CA . GLU A 1 180 ? -27.453 5.894 -11.456 1.00 57.31 180 GLU A CA 1
ATOM 1387 C C . GLU A 1 180 ? -27.106 6.120 -9.983 1.00 57.31 180 GLU A C 1
ATOM 1389 O O . GLU A 1 180 ? -27.291 7.215 -9.451 1.00 57.31 180 GLU A O 1
ATOM 1394 N N . ARG A 1 181 ? -26.661 5.065 -9.295 1.00 62.31 181 ARG A N 1
ATOM 1395 C CA . ARG A 1 181 ? -26.175 5.206 -7.925 1.00 62.31 181 ARG A CA 1
ATOM 1396 C C . ARG A 1 181 ? -24.965 6.124 -7.952 1.00 62.31 181 ARG A C 1
ATOM 1398 O O . ARG A 1 181 ? -23.972 5.838 -8.624 1.00 62.31 181 ARG A O 1
ATOM 1405 N N . HIS A 1 182 ? -25.055 7.225 -7.223 1.00 71.31 182 HIS A N 1
ATOM 1406 C CA . HIS A 1 182 ? -23.945 8.143 -7.059 1.00 71.31 182 HIS A CA 1
ATOM 1407 C C . HIS A 1 182 ? -23.152 7.713 -5.829 1.00 71.31 182 HIS A C 1
ATOM 1409 O O . HIS A 1 182 ? -23.587 7.873 -4.692 1.00 71.31 182 HIS A O 1
ATOM 1415 N N . TYR A 1 183 ? -21.984 7.128 -6.070 1.00 77.62 183 TYR A N 1
ATOM 1416 C CA . TYR A 1 183 ? -21.059 6.754 -5.012 1.00 77.62 183 TYR A CA 1
ATOM 1417 C C . TYR A 1 183 ? -20.033 7.865 -4.796 1.00 77.62 183 TYR A C 1
ATOM 1419 O O . TYR A 1 183 ? -19.438 8.371 -5.748 1.00 77.62 183 TYR A O 1
ATOM 1427 N N . THR A 1 184 ? -19.776 8.210 -3.536 1.00 85.06 184 THR A N 1
ATOM 1428 C CA . THR A 1 184 ? -18.643 9.063 -3.148 1.00 85.06 184 THR A CA 1
ATOM 1429 C C . THR A 1 184 ? -17.776 8.354 -2.122 1.00 85.06 184 THR A C 1
ATOM 1431 O O . THR A 1 184 ? -18.260 7.515 -1.361 1.00 85.06 184 THR A O 1
ATOM 1434 N N . VAL A 1 185 ? -16.497 8.730 -2.064 1.00 85.12 185 VAL A N 1
ATOM 1435 C CA . VAL A 1 185 ? -15.618 8.313 -0.970 1.00 85.12 185 VAL A CA 1
ATOM 1436 C C . VAL A 1 185 ? -16.193 8.827 0.346 1.00 85.12 185 VAL A C 1
ATOM 1438 O O . VAL A 1 185 ? -16.566 9.999 0.454 1.00 85.12 185 VAL A O 1
ATOM 1441 N N . ASN A 1 186 ? -16.243 7.949 1.341 1.00 88.62 186 ASN A N 1
ATOM 1442 C CA . ASN A 1 186 ? -16.725 8.236 2.679 1.00 88.62 186 ASN A CA 1
ATOM 1443 C C . ASN A 1 186 ? -15.953 9.425 3.292 1.00 88.62 186 ASN A C 1
ATOM 1445 O O . ASN A 1 186 ? -14.735 9.334 3.477 1.00 88.62 186 ASN A O 1
ATOM 1449 N N . PRO A 1 187 ? -16.626 10.541 3.637 1.00 88.81 187 PRO A N 1
ATOM 1450 C CA . PRO A 1 187 ? -15.966 11.716 4.200 1.00 88.81 187 PRO A CA 1
ATOM 1451 C C . PRO A 1 187 ? -15.232 11.443 5.518 1.00 88.81 187 PRO A C 1
ATOM 1453 O O . PRO A 1 187 ? -14.192 12.051 5.764 1.00 88.81 187 PRO A O 1
ATOM 1456 N N . LEU A 1 188 ? -15.737 10.518 6.345 1.00 89.81 188 LEU A N 1
ATOM 1457 C CA . LEU A 1 188 ? -15.073 10.104 7.585 1.00 89.81 188 LEU A CA 1
ATOM 1458 C C . LEU A 1 188 ? -13.789 9.332 7.285 1.00 89.81 188 LEU A C 1
ATOM 1460 O O . LEU A 1 188 ? -12.762 9.597 7.904 1.00 89.81 188 LEU A O 1
ATOM 1464 N N . LEU A 1 189 ? -13.822 8.436 6.292 1.00 91.00 189 LEU A N 1
ATOM 1465 C CA . LEU A 1 189 ? -12.623 7.731 5.843 1.00 91.00 189 LEU A CA 1
ATOM 1466 C C . LEU A 1 189 ? -11.593 8.711 5.286 1.00 91.00 189 LEU A C 1
ATOM 1468 O O . LEU A 1 189 ? -10.422 8.608 5.619 1.00 91.00 189 LEU A O 1
ATOM 1472 N N . ARG A 1 190 ? -12.018 9.691 4.484 1.00 89.94 190 ARG A N 1
ATOM 1473 C CA . ARG A 1 190 ? -11.119 10.718 3.940 1.00 89.94 190 ARG A CA 1
ATOM 1474 C C . ARG A 1 190 ? -10.481 11.575 5.036 1.00 89.94 190 ARG A C 1
ATOM 1476 O O . ARG A 1 190 ? -9.358 12.036 4.873 1.00 89.94 190 ARG A O 1
ATOM 1483 N N . ALA A 1 191 ? -11.185 11.795 6.145 1.00 90.19 191 ALA A N 1
ATOM 1484 C CA . ALA A 1 191 ? -10.615 12.438 7.324 1.00 90.19 191 ALA A CA 1
ATOM 1485 C C . ALA A 1 191 ? -9.672 11.498 8.096 1.00 90.19 191 ALA A C 1
ATOM 1487 O O . ALA A 1 191 ? -8.692 11.966 8.662 1.00 90.19 191 ALA A O 1
ATOM 1488 N N . ALA A 1 192 ? -9.936 10.190 8.114 1.00 90.88 192 ALA A N 1
ATOM 1489 C CA . ALA A 1 192 ? -9.122 9.189 8.804 1.00 90.88 192 ALA A CA 1
ATOM 1490 C C . ALA A 1 192 ? -7.835 8.815 8.049 1.00 90.88 192 ALA A C 1
ATOM 1492 O O . ALA A 1 192 ? -6.796 8.642 8.679 1.00 90.88 192 ALA A O 1
ATOM 1493 N N . ILE A 1 193 ? -7.895 8.729 6.721 1.00 91.44 193 ILE A N 1
ATOM 1494 C CA . ILE A 1 193 ? -6.797 8.386 5.811 1.00 91.44 193 ILE A CA 1
ATOM 1495 C C . ILE A 1 193 ? -6.829 9.391 4.641 1.00 91.44 193 ILE A C 1
ATOM 1497 O O . ILE A 1 193 ? -7.471 9.143 3.618 1.00 91.44 193 ILE A O 1
ATOM 1501 N N . PRO A 1 194 ? -6.214 10.575 4.807 1.00 86.50 194 PRO A N 1
ATOM 1502 C CA . PRO A 1 194 ? -6.289 11.665 3.838 1.00 86.50 194 PRO A CA 1
ATOM 1503 C C . PRO A 1 194 ? -5.379 11.448 2.629 1.00 86.50 194 PRO A C 1
ATOM 1505 O O . PRO A 1 194 ? -5.643 12.020 1.571 1.00 86.50 194 PRO A O 1
ATOM 1508 N N . ASP A 1 195 ? -4.325 10.643 2.779 1.00 84.62 195 ASP A N 1
ATOM 1509 C CA . ASP A 1 195 ? -3.423 10.287 1.690 1.00 84.62 195 ASP A CA 1
ATOM 1510 C C . ASP A 1 195 ? -4.055 9.191 0.817 1.00 84.62 195 ASP A C 1
ATOM 1512 O O . ASP A 1 195 ? -4.309 8.066 1.257 1.00 84.62 195 ASP A O 1
ATOM 1516 N N . ALA A 1 196 ? -4.298 9.527 -0.449 1.00 80.75 196 ALA A N 1
ATOM 1517 C CA . ALA A 1 196 ? -4.855 8.599 -1.424 1.00 80.75 196 ALA A CA 1
ATOM 1518 C C . ALA A 1 196 ? -3.917 7.414 -1.707 1.00 80.75 196 ALA A C 1
ATOM 1520 O O . ALA A 1 196 ? -4.404 6.320 -1.993 1.00 80.75 196 ALA A O 1
ATOM 1521 N N . ASN A 1 197 ? -2.597 7.596 -1.589 1.00 80.12 197 ASN A N 1
ATOM 1522 C CA . ASN A 1 197 ? -1.637 6.510 -1.773 1.00 80.12 197 ASN A CA 1
ATOM 1523 C C . ASN A 1 197 ? -1.790 5.465 -0.667 1.00 80.12 197 ASN A C 1
ATOM 1525 O O . ASN A 1 197 ? -1.765 4.273 -0.956 1.00 80.12 197 ASN A O 1
ATOM 1529 N N . GLU A 1 198 ? -2.027 5.889 0.579 1.00 87.56 198 GLU A N 1
ATOM 1530 C CA . GLU A 1 198 ? -2.290 4.972 1.694 1.00 87.56 198 GLU A CA 1
ATOM 1531 C C . GLU A 1 198 ? -3.591 4.185 1.480 1.00 87.56 198 GLU A C 1
ATOM 1533 O O . GLU A 1 198 ? -3.611 2.984 1.742 1.00 87.56 198 GLU A O 1
ATOM 1538 N N . LEU A 1 199 ? -4.643 4.809 0.930 1.00 88.12 199 LEU A N 1
ATOM 1539 C CA . LEU A 1 199 ? -5.898 4.127 0.572 1.00 88.12 199 LEU A CA 1
ATOM 1540 C C . LEU A 1 199 ? -5.725 3.110 -0.564 1.00 88.12 199 LEU A C 1
ATOM 1542 O O . LEU A 1 199 ? -6.199 1.979 -0.457 1.00 88.12 199 LEU A O 1
ATOM 1546 N N . ILE A 1 200 ? -5.033 3.483 -1.644 1.00 85.75 200 ILE A N 1
ATOM 1547 C CA . ILE A 1 200 ? -4.718 2.557 -2.744 1.00 85.75 200 ILE A CA 1
ATOM 1548 C C . ILE A 1 200 ? -3.862 1.399 -2.221 1.00 85.75 200 ILE A C 1
ATOM 1550 O O . ILE A 1 200 ? -4.047 0.252 -2.628 1.00 85.75 200 ILE A O 1
ATOM 1554 N N . GLN A 1 201 ? -2.959 1.688 -1.283 1.00 85.62 201 GLN A N 1
ATOM 1555 C CA . GLN A 1 201 ? -2.088 0.700 -0.674 1.00 85.62 201 GLN A CA 1
ATOM 1556 C C . GLN A 1 201 ? -2.885 -0.392 0.058 1.00 85.62 201 GLN A C 1
ATOM 1558 O O . GLN A 1 201 ? -2.681 -1.577 -0.197 1.00 85.62 201 GLN A O 1
ATOM 1563 N N . ILE A 1 202 ? -3.814 -0.014 0.937 1.00 92.56 202 ILE A N 1
ATOM 1564 C CA . ILE A 1 202 ? -4.636 -0.994 1.662 1.00 92.56 202 ILE A CA 1
ATOM 1565 C C . ILE A 1 202 ? -5.673 -1.694 0.767 1.00 92.56 202 ILE A C 1
ATOM 1567 O O . ILE A 1 202 ? -6.051 -2.829 1.050 1.00 92.56 202 ILE A O 1
ATOM 1571 N N . MET A 1 203 ? -6.091 -1.073 -0.341 1.00 91.50 203 MET A N 1
ATOM 1572 C CA . MET A 1 203 ? -6.928 -1.730 -1.351 1.00 91.50 203 MET A CA 1
ATOM 1573 C C . MET A 1 203 ? -6.166 -2.845 -2.075 1.00 91.50 203 MET A C 1
ATOM 1575 O O . MET A 1 203 ? -6.680 -3.947 -2.236 1.00 91.50 203 MET A O 1
ATOM 1579 N N . HIS A 1 204 ? -4.913 -2.598 -2.464 1.00 89.88 204 HIS A N 1
ATOM 1580 C CA . HIS A 1 204 ? -4.055 -3.622 -3.066 1.00 89.88 204 HIS A CA 1
ATOM 1581 C C . HIS A 1 204 ? -3.839 -4.823 -2.136 1.00 89.88 204 HIS A C 1
ATOM 1583 O O . HIS A 1 204 ? -3.795 -5.965 -2.604 1.00 89.88 204 HIS A O 1
ATOM 1589 N N . HIS A 1 205 ? -3.711 -4.568 -0.827 1.00 90.56 205 HIS A N 1
ATOM 1590 C CA . HIS A 1 205 ? -3.663 -5.618 0.189 1.00 90.56 205 HIS A CA 1
ATOM 1591 C C . HIS A 1 205 ? -4.921 -6.477 0.118 1.00 90.56 205 HIS A C 1
ATOM 1593 O O . HIS A 1 205 ? -4.820 -7.692 -0.034 1.00 90.56 205 HIS A O 1
ATOM 1599 N N . ALA A 1 206 ? -6.096 -5.847 0.161 1.00 92.56 206 ALA A N 1
ATOM 1600 C CA . ALA A 1 206 ? -7.378 -6.539 0.091 1.00 92.56 206 ALA A CA 1
ATOM 1601 C C . ALA A 1 206 ? -7.489 -7.415 -1.175 1.00 92.56 206 ALA A C 1
ATOM 1603 O O . ALA A 1 206 ? -7.724 -8.620 -1.069 1.00 92.56 206 ALA A O 1
ATOM 1604 N N . VAL A 1 207 ? -7.167 -6.861 -2.352 1.00 90.75 207 VAL A N 1
ATOM 1605 C CA . VAL A 1 207 ? -7.168 -7.603 -3.628 1.00 90.75 207 VAL A CA 1
ATOM 1606 C C . VAL A 1 207 ? -6.179 -8.775 -3.610 1.00 90.75 207 VAL A C 1
ATOM 1608 O O . VAL A 1 207 ? -6.527 -9.893 -3.981 1.00 90.75 207 VAL A O 1
ATOM 1611 N N . THR A 1 208 ? -4.938 -8.567 -3.158 1.00 87.06 208 THR A N 1
ATOM 1612 C CA . THR A 1 208 ? -3.912 -9.628 -3.187 1.00 87.06 208 THR A CA 1
ATOM 1613 C C . THR A 1 208 ? -4.243 -10.790 -2.249 1.00 87.06 208 THR A C 1
ATOM 1615 O O . THR A 1 208 ? -3.872 -11.935 -2.532 1.00 87.06 208 THR A O 1
ATOM 1618 N N . TRP A 1 209 ? -4.923 -10.499 -1.139 1.00 90.38 209 TRP A N 1
ATOM 1619 C CA . TRP A 1 209 ? -5.368 -11.484 -0.155 1.00 90.38 209 TRP A CA 1
ATOM 1620 C C . TRP A 1 209 ? -6.763 -12.051 -0.434 1.00 90.38 209 TRP A C 1
ATOM 1622 O O . TRP A 1 209 ? -7.182 -12.941 0.304 1.00 90.38 209 TRP A O 1
ATOM 1632 N N . GLU A 1 210 ? -7.429 -11.610 -1.508 1.00 91.19 210 GLU A N 1
ATOM 1633 C CA . GLU A 1 210 ? -8.772 -12.055 -1.909 1.00 91.19 210 GLU A CA 1
ATOM 1634 C C . GLU A 1 210 ? -9.807 -11.831 -0.787 1.00 91.19 210 GLU A C 1
ATOM 1636 O O . GLU A 1 210 ? -10.623 -12.700 -0.477 1.00 91.19 210 GLU A O 1
ATOM 1641 N N . VAL A 1 211 ? -9.738 -10.661 -0.145 1.00 92.31 211 VAL A N 1
ATOM 1642 C CA . VAL A 1 211 ? -10.651 -10.221 0.920 1.00 92.31 211 VAL A CA 1
ATOM 1643 C C . VAL A 1 211 ? -11.215 -8.839 0.606 1.00 92.31 211 VAL A C 1
ATOM 1645 O O . VAL A 1 211 ? -10.660 -8.096 -0.198 1.00 92.31 211 VAL A O 1
ATOM 1648 N N . ASP A 1 212 ? -12.310 -8.473 1.265 1.00 94.38 212 ASP A N 1
ATOM 1649 C CA . ASP A 1 212 ? -12.993 -7.193 1.066 1.00 94.38 212 ASP A CA 1
ATOM 1650 C C . ASP A 1 212 ? -12.521 -6.090 2.024 1.00 94.38 212 ASP A C 1
ATOM 1652 O O . ASP A 1 212 ? -13.021 -4.965 1.973 1.00 94.38 212 ASP A O 1
ATOM 1656 N N . SER A 1 213 ? -11.567 -6.381 2.914 1.00 94.69 213 SER A N 1
ATOM 1657 C CA . SER A 1 213 ? -11.156 -5.441 3.951 1.00 94.69 213 SER A CA 1
ATOM 1658 C C . SER A 1 213 ? -9.677 -5.508 4.321 1.00 94.69 213 SER A C 1
ATOM 1660 O O . SER A 1 213 ? -8.983 -6.502 4.107 1.00 94.69 213 SER A O 1
ATOM 1662 N N . CYS A 1 214 ? -9.185 -4.410 4.890 1.00 95.88 214 CYS A N 1
ATOM 1663 C CA . CYS A 1 214 ? -7.835 -4.295 5.425 1.00 95.88 214 CYS A CA 1
ATOM 1664 C C . CYS A 1 214 ? -7.846 -3.449 6.702 1.00 95.88 214 CYS A C 1
ATOM 1666 O O . CYS A 1 214 ? -8.573 -2.456 6.801 1.00 95.88 214 CYS A O 1
ATOM 1668 N N . PHE A 1 215 ? -7.019 -3.823 7.680 1.00 96.06 215 PHE A N 1
ATOM 1669 C CA . PHE A 1 215 ? -6.768 -2.984 8.845 1.00 96.06 215 PHE A CA 1
ATOM 1670 C C . PHE A 1 215 ? -5.685 -1.951 8.545 1.00 96.06 215 PHE A C 1
ATOM 1672 O O . PHE A 1 215 ? -4.571 -2.297 8.158 1.00 96.06 215 PHE A O 1
ATOM 1679 N N . PHE A 1 216 ? -5.978 -0.690 8.828 1.00 96.56 216 PHE A N 1
ATOM 1680 C CA . PHE A 1 216 ? -5.012 0.397 8.830 1.00 96.56 216 PHE A CA 1
ATOM 1681 C C . PHE A 1 216 ? -4.728 0.831 10.269 1.00 96.56 216 PHE A C 1
ATOM 1683 O O . PHE A 1 216 ? -5.619 1.270 10.998 1.00 96.56 216 PHE A O 1
ATOM 1690 N N . VAL A 1 217 ? -3.478 0.681 10.699 1.00 95.81 217 VAL A N 1
ATOM 1691 C CA . VAL A 1 217 ? -3.036 0.932 12.071 1.00 95.81 217 VAL A CA 1
ATOM 1692 C C . VAL A 1 217 ? -2.142 2.158 12.103 1.00 95.81 217 VAL A C 1
ATOM 1694 O O . VAL A 1 217 ? -1.061 2.186 11.515 1.00 95.81 217 VAL A O 1
ATOM 1697 N N . VAL A 1 218 ? -2.549 3.149 12.887 1.00 93.94 218 VAL A N 1
ATOM 1698 C CA . VAL A 1 218 ? -1.801 4.389 13.074 1.00 93.94 218 VAL A CA 1
ATOM 1699 C C . VAL A 1 218 ? -1.021 4.321 14.381 1.00 93.94 218 VAL A C 1
ATOM 1701 O O . VAL A 1 218 ? -1.584 4.350 15.476 1.00 93.94 218 VAL A O 1
ATOM 1704 N N . GLY A 1 219 ? 0.301 4.236 14.278 1.00 90.81 219 GLY A N 1
ATOM 1705 C CA . GLY A 1 219 ? 1.229 4.264 15.403 1.00 90.81 219 GLY A CA 1
ATOM 1706 C C . GLY A 1 219 ? 1.770 5.667 15.674 1.00 90.81 219 GLY A C 1
ATOM 1707 O O . GLY A 1 219 ? 2.257 6.340 14.770 1.00 90.81 219 GLY A O 1
ATOM 1708 N N . GLY A 1 220 ? 1.750 6.094 16.935 1.00 86.75 220 GLY A N 1
ATOM 1709 C CA . GLY A 1 220 ? 2.434 7.305 17.392 1.00 86.75 220 GLY A CA 1
ATOM 1710 C C . GLY A 1 220 ? 3.888 7.036 17.797 1.00 86.75 220 GLY A C 1
ATOM 1711 O O . GLY A 1 220 ? 4.560 6.177 17.239 1.00 86.75 220 GLY A O 1
ATOM 1712 N N . TYR A 1 221 ? 4.380 7.722 18.833 1.00 80.81 221 TYR A N 1
ATOM 1713 C CA . TYR A 1 221 ? 5.734 7.479 19.358 1.00 80.81 221 TYR A CA 1
ATOM 1714 C C . TYR A 1 221 ? 5.922 6.111 20.024 1.00 80.81 221 TYR A C 1
ATOM 1716 O O . TYR A 1 221 ? 6.982 5.495 19.938 1.00 80.81 221 TYR A O 1
ATOM 1724 N N . SER A 1 222 ? 4.927 5.667 20.789 1.00 82.38 222 SER A N 1
ATOM 1725 C CA . SER A 1 222 ? 5.046 4.465 21.626 1.00 82.38 222 SER A CA 1
ATOM 1726 C C . SER A 1 222 ? 3.755 3.657 21.735 1.00 82.38 222 SER A C 1
ATOM 1728 O O . SER A 1 222 ? 3.791 2.505 22.176 1.00 82.38 222 SER A O 1
ATOM 1730 N N . ARG A 1 223 ? 2.632 4.220 21.292 1.00 87.81 223 ARG A N 1
ATOM 1731 C CA . ARG A 1 223 ? 1.314 3.593 21.339 1.00 87.81 223 ARG A CA 1
ATOM 1732 C C . ARG A 1 223 ? 0.624 3.661 19.987 1.00 87.81 223 ARG A C 1
ATOM 1734 O O . ARG A 1 223 ? 0.929 4.554 19.197 1.00 87.81 223 ARG A O 1
ATOM 1741 N N . VAL A 1 224 ? -0.304 2.742 19.764 1.00 92.12 224 VAL A N 1
ATOM 1742 C CA . VAL A 1 224 ? -1.286 2.862 18.682 1.00 92.12 224 VAL A CA 1
ATOM 1743 C C . VAL A 1 224 ? -2.236 4.015 19.024 1.00 92.12 224 VAL A C 1
ATOM 1745 O O . VAL A 1 224 ? -2.637 4.167 20.176 1.00 92.12 224 VAL A O 1
ATOM 1748 N N . LEU A 1 225 ? -2.514 4.870 18.044 1.00 92.00 225 LEU A N 1
ATOM 1749 C CA . LEU A 1 225 ? -3.440 5.998 18.150 1.00 92.00 225 LEU A CA 1
ATOM 1750 C C . LEU A 1 225 ? -4.815 5.623 17.604 1.00 92.00 225 LEU A C 1
ATOM 1752 O O . LEU A 1 225 ? -5.824 5.958 18.217 1.00 92.00 225 LEU A O 1
ATOM 1756 N N . ALA A 1 226 ? -4.843 4.904 16.483 1.00 93.06 226 ALA A N 1
ATOM 1757 C CA . ALA A 1 226 ? -6.071 4.462 15.850 1.00 93.06 226 ALA A CA 1
ATOM 1758 C C . ALA A 1 226 ? -5.889 3.143 15.094 1.00 93.06 226 ALA A C 1
ATOM 1760 O O . ALA A 1 226 ? -4.781 2.795 14.675 1.00 93.06 226 ALA A O 1
ATOM 1761 N N . ILE A 1 227 ? -6.994 2.423 14.945 1.00 94.31 227 ILE A N 1
ATOM 1762 C CA . ILE A 1 227 ? -7.139 1.198 14.169 1.00 94.31 227 ILE A CA 1
ATOM 1763 C C . ILE A 1 227 ? -8.425 1.350 13.362 1.00 94.31 227 ILE A C 1
ATOM 1765 O O . ILE A 1 227 ? -9.508 1.505 13.930 1.00 94.31 227 ILE A O 1
ATOM 1769 N N . TYR A 1 228 ? -8.299 1.310 12.043 1.00 94.25 228 TYR A N 1
ATOM 1770 C CA . TYR A 1 228 ? -9.427 1.398 11.130 1.00 94.25 228 TYR A CA 1
ATOM 1771 C C . TYR A 1 228 ? -9.560 0.087 10.368 1.00 94.25 228 TYR A C 1
ATOM 1773 O O . TYR A 1 228 ? -8.601 -0.340 9.732 1.00 94.25 228 TYR A O 1
ATOM 1781 N N . GLU A 1 229 ? -10.726 -0.551 10.409 1.00 93.88 229 GLU A N 1
ATOM 1782 C CA . GLU A 1 229 ? -11.072 -1.558 9.403 1.00 93.88 229 GLU A CA 1
ATOM 1783 C C . GLU A 1 229 ? -11.702 -0.841 8.213 1.00 93.88 229 GLU A C 1
ATOM 1785 O O . GLU A 1 229 ? -12.737 -0.185 8.350 1.00 93.88 229 GLU A O 1
ATOM 1790 N N . VAL A 1 230 ? -11.072 -0.956 7.050 1.00 95.56 230 VAL A N 1
ATOM 1791 C CA . VAL A 1 230 ? -11.543 -0.330 5.816 1.00 95.56 230 VAL A CA 1
ATOM 1792 C C . VAL A 1 230 ? -12.068 -1.415 4.888 1.00 95.56 230 VAL A C 1
ATOM 1794 O O . VAL A 1 230 ? -11.327 -2.336 4.553 1.00 95.56 230 VAL A O 1
ATOM 1797 N N . ARG A 1 231 ? -13.337 -1.299 4.486 1.00 95.31 231 ARG A N 1
ATOM 1798 C CA . ARG A 1 231 ? -14.036 -2.230 3.593 1.00 95.31 231 ARG A CA 1
ATOM 1799 C C . ARG A 1 231 ? -14.238 -1.639 2.211 1.00 95.31 231 ARG A C 1
ATOM 1801 O O . ARG A 1 231 ? -14.739 -0.519 2.068 1.00 95.31 231 ARG A O 1
ATOM 1808 N N . PHE A 1 232 ? -13.896 -2.421 1.204 1.00 94.19 232 PHE A N 1
ATOM 1809 C CA . PHE A 1 232 ? -13.974 -2.067 -0.200 1.00 94.19 232 PHE A CA 1
ATOM 1810 C C . PHE A 1 232 ? -15.165 -2.789 -0.836 1.00 94.19 232 PHE A C 1
ATOM 1812 O O . PHE A 1 232 ? -15.338 -3.984 -0.605 1.00 94.19 232 PHE A O 1
ATOM 1819 N N . PRO A 1 233 ? -15.997 -2.092 -1.626 1.00 92.31 233 PRO A N 1
ATOM 1820 C CA . PRO A 1 233 ? -17.021 -2.764 -2.414 1.00 92.31 233 PRO A CA 1
ATOM 1821 C C . PRO A 1 233 ? -16.367 -3.634 -3.496 1.00 92.31 233 PRO A C 1
ATOM 1823 O O . PRO A 1 233 ? -15.325 -3.262 -4.042 1.00 92.31 233 PRO A O 1
ATOM 1826 N N . GLU A 1 234 ? -16.998 -4.767 -3.811 1.00 92.06 234 GLU A N 1
ATOM 1827 C CA . GLU A 1 234 ? -16.521 -5.743 -4.803 1.00 92.06 234 GLU A CA 1
ATOM 1828 C C . GLU A 1 234 ? -16.227 -5.067 -6.147 1.00 92.06 234 GLU A C 1
ATOM 1830 O O . GLU A 1 234 ? -15.148 -5.242 -6.700 1.00 92.06 234 GLU A O 1
ATOM 1835 N N . GLU A 1 235 ? -17.097 -4.158 -6.598 1.00 90.44 235 GLU A N 1
ATOM 1836 C CA . GLU A 1 235 ? -16.936 -3.468 -7.880 1.00 90.44 235 GLU A CA 1
ATOM 1837 C C . GLU A 1 235 ? -15.671 -2.595 -7.948 1.00 90.44 235 GLU A C 1
ATOM 1839 O O . GLU A 1 235 ? -15.116 -2.379 -9.026 1.00 90.44 235 GLU A O 1
ATOM 1844 N N . LEU A 1 236 ? -15.205 -2.070 -6.807 1.00 90.00 236 LEU A N 1
ATOM 1845 C CA . LEU A 1 236 ? -13.970 -1.285 -6.740 1.00 90.00 236 LEU A CA 1
ATOM 1846 C C . LEU A 1 236 ? -12.731 -2.188 -6.749 1.00 90.00 236 LEU A C 1
ATOM 1848 O O . LEU A 1 236 ? -11.727 -1.834 -7.370 1.00 90.00 236 LEU A O 1
ATOM 1852 N N . LEU A 1 237 ? -12.803 -3.337 -6.073 1.00 92.12 237 LEU A N 1
ATOM 1853 C CA . LEU A 1 237 ? -11.737 -4.341 -6.078 1.00 92.12 237 LEU A CA 1
ATOM 1854 C C . LEU A 1 237 ? -11.568 -4.941 -7.478 1.00 92.12 237 LEU A C 1
ATOM 1856 O O . LEU A 1 237 ? -10.445 -4.982 -7.979 1.00 92.12 237 LEU A O 1
ATOM 1860 N N . ASP A 1 238 ? -12.677 -5.284 -8.136 1.00 91.62 238 ASP A N 1
ATOM 1861 C CA . ASP A 1 238 ? -12.708 -5.777 -9.514 1.00 91.62 238 ASP A CA 1
ATOM 1862 C C . ASP A 1 238 ? -12.104 -4.752 -10.480 1.00 91.62 238 ASP A C 1
ATOM 1864 O O . ASP A 1 238 ? -11.215 -5.074 -11.265 1.00 91.62 238 ASP A O 1
ATOM 1868 N N . ALA A 1 239 ? -12.507 -3.479 -10.379 1.00 89.38 239 ALA A N 1
ATOM 1869 C CA . ALA A 1 239 ? -11.950 -2.419 -11.218 1.00 89.38 239 ALA A CA 1
ATOM 1870 C C . ALA A 1 239 ? -10.434 -2.243 -11.010 1.00 89.38 239 ALA A C 1
ATOM 1872 O O . ALA A 1 239 ? -9.695 -1.981 -11.964 1.00 89.38 239 ALA A O 1
ATOM 1873 N N . TYR A 1 240 ? -9.950 -2.384 -9.773 1.00 88.88 240 TYR A N 1
ATOM 1874 C CA . TYR A 1 240 ? -8.519 -2.342 -9.483 1.00 88.88 240 TYR A CA 1
ATOM 1875 C C . TYR A 1 240 ? -7.773 -3.544 -10.080 1.00 88.88 240 TYR A C 1
ATOM 1877 O O . TYR A 1 240 ? -6.684 -3.375 -10.643 1.00 88.88 240 TYR A O 1
ATOM 1885 N N . GLU A 1 241 ? -8.336 -4.749 -9.969 1.00 87.69 241 GLU A N 1
ATOM 1886 C CA . GLU A 1 241 ? -7.772 -5.961 -10.567 1.00 87.69 241 GLU A CA 1
ATOM 1887 C C . GLU A 1 241 ? -7.742 -5.871 -12.099 1.00 87.69 241 GLU A C 1
ATOM 1889 O O . GLU A 1 241 ? -6.720 -6.211 -12.701 1.00 87.69 241 GLU A O 1
ATOM 1894 N N . ASP A 1 242 ? -8.793 -5.335 -12.723 1.00 88.38 242 ASP A N 1
ATOM 1895 C CA . ASP A 1 242 ? -8.876 -5.112 -14.168 1.00 88.38 242 ASP A CA 1
ATOM 1896 C C . ASP A 1 242 ? -7.783 -4.151 -14.652 1.00 88.38 242 ASP A C 1
ATOM 1898 O O . ASP A 1 242 ? -7.039 -4.473 -15.581 1.00 88.38 242 ASP A O 1
ATOM 1902 N N . ILE A 1 243 ? -7.620 -2.998 -13.991 1.00 84.06 243 ILE A N 1
ATOM 1903 C CA . ILE A 1 243 ? -6.562 -2.024 -14.318 1.00 84.06 243 ILE A CA 1
ATOM 1904 C C . ILE A 1 243 ? -5.174 -2.654 -14.146 1.00 84.06 243 ILE A C 1
ATOM 1906 O O . ILE A 1 243 ? -4.289 -2.477 -14.986 1.00 84.06 243 ILE A O 1
ATOM 1910 N N . SER A 1 244 ? -4.973 -3.399 -13.057 1.00 83.38 244 SER A N 1
ATOM 1911 C CA . SER A 1 244 ? -3.701 -4.070 -12.773 1.00 83.38 244 SER A CA 1
ATOM 1912 C C . SER A 1 244 ? -3.378 -5.140 -13.816 1.00 83.38 244 SER A C 1
ATOM 1914 O O . SER A 1 244 ? -2.225 -5.262 -14.245 1.00 83.38 244 SER A O 1
ATOM 1916 N N . SER A 1 245 ? -4.397 -5.884 -14.246 1.00 85.12 245 SER A N 1
ATOM 1917 C CA . SER A 1 245 ? -4.292 -6.927 -15.260 1.00 85.12 245 SER A CA 1
ATOM 1918 C C . SER A 1 245 ? -4.012 -6.348 -16.640 1.00 85.12 245 SER A C 1
ATOM 1920 O O . SER A 1 245 ? -3.131 -6.861 -17.327 1.00 85.12 245 SER A O 1
ATOM 1922 N N . ASP A 1 246 ? -4.685 -5.261 -17.023 1.00 84.38 246 ASP A N 1
ATOM 1923 C CA . ASP A 1 246 ? -4.467 -4.576 -18.301 1.00 84.38 246 ASP A CA 1
ATOM 1924 C C . ASP A 1 246 ? -3.038 -4.021 -18.400 1.00 84.38 246 ASP A C 1
ATOM 1926 O O . ASP A 1 246 ? -2.308 -4.338 -19.344 1.00 84.38 246 ASP A O 1
ATOM 1930 N N . LEU A 1 247 ? -2.577 -3.307 -17.363 1.00 80.81 247 LEU A N 1
ATOM 1931 C CA . LEU A 1 247 ? -1.196 -2.817 -17.278 1.00 80.81 247 LEU A CA 1
ATOM 1932 C C . LEU A 1 247 ? -0.188 -3.974 -17.333 1.00 80.81 247 LEU A C 1
ATOM 1934 O O . LEU A 1 247 ? 0.848 -3.896 -18.001 1.00 80.81 247 LEU A O 1
ATOM 1938 N N . PHE A 1 248 ? -0.476 -5.080 -16.641 1.00 81.75 248 PHE A N 1
ATOM 1939 C CA . PHE A 1 24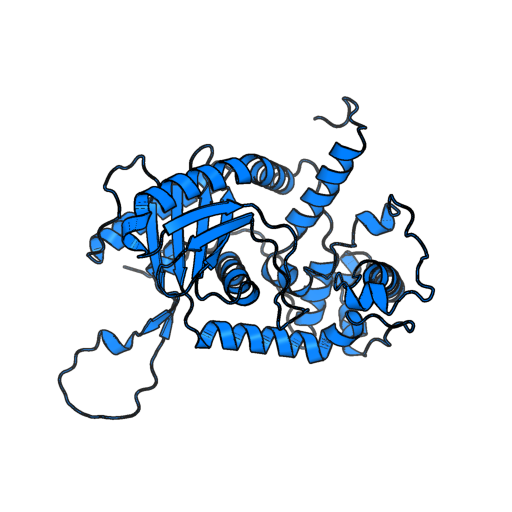8 ? 0.398 -6.240 -16.688 1.00 81.75 248 PHE A CA 1
ATOM 1940 C C . PHE A 1 248 ? 0.454 -6.853 -18.085 1.00 81.75 248 PHE A C 1
ATOM 1942 O O . PHE A 1 248 ? 1.549 -7.081 -18.598 1.00 81.75 248 PHE A O 1
ATOM 1949 N N . ASP A 1 249 ? -0.691 -7.148 -18.693 1.00 83.94 249 ASP A N 1
ATOM 1950 C CA . ASP A 1 249 ? -0.763 -7.888 -19.947 1.00 83.94 249 ASP A CA 1
ATOM 1951 C C . ASP A 1 249 ? -0.215 -7.094 -21.136 1.00 83.94 249 ASP A C 1
ATOM 1953 O O . ASP A 1 249 ? 0.457 -7.694 -21.986 1.00 83.94 249 ASP A O 1
ATOM 1957 N N . ASN A 1 250 ? -0.428 -5.777 -21.159 1.00 83.31 250 ASN A N 1
ATOM 1958 C CA . ASN A 1 250 ? 0.014 -4.912 -22.250 1.00 83.31 250 ASN A CA 1
ATOM 1959 C C . ASN A 1 250 ? 1.497 -4.536 -22.131 1.00 83.31 250 ASN A C 1
ATOM 1961 O O . ASN A 1 250 ? 2.244 -4.685 -23.102 1.00 83.31 250 ASN A O 1
ATOM 1965 N N . ASP A 1 251 ? 1.959 -4.140 -20.940 1.00 80.06 251 ASP A N 1
ATOM 1966 C CA . ASP A 1 251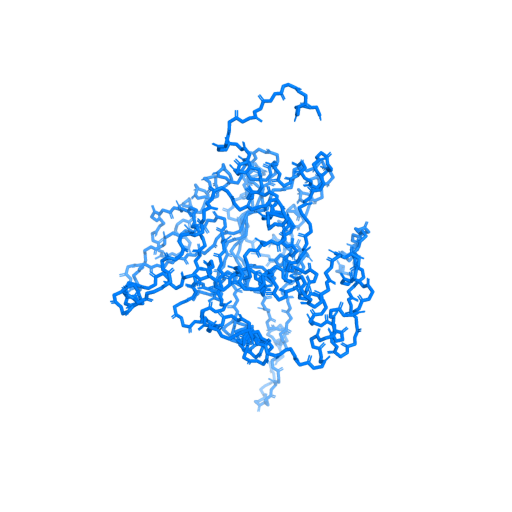 ? 3.269 -3.487 -20.807 1.00 80.06 251 ASP A CA 1
ATOM 1967 C C . ASP A 1 251 ? 4.315 -4.338 -20.087 1.00 80.06 251 ASP A C 1
ATOM 1969 O O . ASP A 1 251 ? 5.507 -4.296 -20.413 1.00 80.06 251 ASP A O 1
ATOM 1973 N N . LEU A 1 252 ? 3.898 -5.144 -19.107 1.00 77.69 252 LEU A N 1
ATOM 1974 C CA . LEU A 1 252 ? 4.829 -5.751 -18.152 1.00 77.69 252 LEU A CA 1
ATOM 1975 C C . LEU A 1 252 ? 5.072 -7.236 -18.397 1.00 77.69 252 LEU A C 1
ATOM 1977 O O . LEU A 1 252 ? 6.159 -7.745 -18.121 1.00 77.69 252 LEU A O 1
ATOM 1981 N N . LYS A 1 253 ? 4.101 -7.964 -18.942 1.00 79.69 253 LYS A N 1
ATOM 1982 C CA . LYS A 1 253 ? 4.121 -9.426 -19.079 1.00 79.69 253 LYS A CA 1
ATOM 1983 C C . LYS A 1 253 ? 5.381 -9.924 -19.765 1.00 79.69 253 LYS A C 1
ATOM 1985 O O . LYS A 1 253 ? 6.008 -10.887 -19.313 1.00 79.69 253 LYS A O 1
ATOM 1990 N N . SER A 1 254 ? 5.785 -9.231 -20.830 1.00 77.44 254 SER A N 1
ATOM 1991 C CA . SER A 1 254 ? 7.000 -9.553 -21.571 1.00 77.44 254 SER A CA 1
ATOM 1992 C C . SER A 1 254 ? 8.239 -9.439 -20.687 1.00 77.44 254 SER A C 1
ATOM 1994 O O . SER A 1 254 ? 9.108 -10.294 -20.778 1.00 77.44 254 SER A O 1
ATOM 1996 N N . LEU A 1 255 ? 8.310 -8.463 -19.782 1.00 76.12 255 LEU A N 1
ATOM 1997 C CA . LEU A 1 255 ? 9.410 -8.279 -18.838 1.00 76.12 255 LEU A CA 1
ATOM 1998 C C . LEU A 1 255 ? 9.392 -9.367 -17.758 1.00 76.12 255 LEU A C 1
ATOM 2000 O O . LEU A 1 255 ? 10.455 -9.887 -17.409 1.00 76.12 255 LEU A O 1
ATOM 2004 N N . TYR A 1 256 ? 8.199 -9.761 -17.294 1.00 69.19 256 TYR A N 1
ATOM 2005 C CA . TYR A 1 256 ? 8.037 -10.623 -16.123 1.00 69.19 256 TYR A CA 1
ATOM 2006 C C . TYR A 1 256 ? 8.230 -12.117 -16.369 1.00 69.19 256 TYR A C 1
ATOM 2008 O O . TYR A 1 256 ? 8.701 -12.835 -15.478 1.00 69.19 256 TYR A O 1
ATOM 2016 N N . LEU A 1 257 ? 7.843 -12.606 -17.546 1.00 68.19 257 LEU A N 1
ATOM 2017 C CA . LEU A 1 257 ? 7.867 -14.035 -17.825 1.00 68.19 257 LEU A CA 1
ATOM 2018 C C . LEU A 1 257 ? 9.305 -14.533 -18.059 1.00 68.19 257 LEU A C 1
ATOM 2020 O O . LEU A 1 257 ? 10.056 -13.936 -18.839 1.00 68.19 257 LEU A O 1
ATOM 2024 N N . PRO A 1 258 ? 9.717 -15.640 -17.409 1.00 64.12 258 PRO A N 1
ATOM 2025 C CA . PRO A 1 258 ? 11.052 -16.187 -17.589 1.00 64.12 258 PRO A CA 1
ATOM 2026 C C . PRO A 1 258 ? 11.219 -16.699 -19.024 1.00 64.12 258 PRO A C 1
ATOM 2028 O O . PRO A 1 258 ? 10.601 -17.683 -19.425 1.00 64.12 258 PRO A O 1
ATOM 2031 N N . SER A 1 259 ? 12.090 -16.035 -19.781 1.00 67.25 259 SER A N 1
ATOM 2032 C CA . SER A 1 259 ? 12.516 -16.421 -21.126 1.00 67.25 259 SER A CA 1
ATOM 2033 C C . SER A 1 259 ? 14.038 -16.352 -21.226 1.00 67.25 259 SER A C 1
ATOM 2035 O O . SER A 1 259 ? 14.672 -15.516 -20.576 1.00 67.25 259 SER A O 1
ATOM 2037 N N . ASN A 1 260 ? 14.618 -17.222 -22.057 1.00 66.19 260 ASN A N 1
ATOM 2038 C CA . ASN A 1 260 ? 16.049 -17.202 -22.370 1.00 66.19 260 ASN A CA 1
ATOM 2039 C C . ASN A 1 260 ? 16.423 -16.016 -23.272 1.00 66.19 260 ASN A C 1
ATOM 2041 O O . ASN A 1 260 ? 17.594 -15.653 -23.353 1.00 66.19 260 ASN A O 1
ATOM 2045 N N . GLU A 1 261 ? 15.438 -15.426 -23.949 1.00 75.38 261 GLU A N 1
ATOM 2046 C CA . GLU A 1 261 ? 15.621 -14.272 -24.820 1.00 75.38 261 GLU A CA 1
ATOM 2047 C C . GLU A 1 261 ? 15.216 -12.993 -24.086 1.00 75.38 261 GLU A C 1
ATOM 2049 O O . GLU A 1 261 ? 14.137 -12.909 -23.485 1.00 75.38 261 GLU A O 1
ATOM 2054 N N . MET A 1 262 ? 16.086 -11.983 -24.132 1.00 80.56 262 MET A N 1
ATOM 2055 C CA . MET A 1 262 ? 15.740 -10.643 -23.664 1.00 80.56 262 MET A CA 1
ATOM 2056 C C . MET A 1 262 ? 14.618 -10.073 -24.537 1.00 80.56 262 MET A C 1
ATOM 2058 O O . MET A 1 262 ? 14.649 -10.264 -25.756 1.00 80.56 262 MET A O 1
ATOM 2062 N N . PRO A 1 263 ? 13.613 -9.411 -23.938 1.00 80.94 263 PRO A N 1
ATOM 2063 C CA . PRO A 1 263 ? 12.515 -8.863 -24.708 1.00 80.94 263 PRO A CA 1
ATOM 2064 C C . PRO A 1 263 ? 13.053 -7.737 -25.592 1.00 80.94 263 PRO A C 1
ATOM 2066 O O . PRO A 1 263 ? 13.942 -6.983 -25.191 1.00 80.94 263 PRO A O 1
ATOM 2069 N N . ARG A 1 264 ? 12.513 -7.623 -26.805 1.00 84.88 264 ARG A N 1
ATOM 2070 C CA . ARG A 1 264 ? 12.720 -6.419 -27.608 1.00 84.88 264 ARG A CA 1
ATOM 2071 C C . ARG A 1 264 ? 11.818 -5.340 -27.038 1.00 84.88 264 ARG A C 1
ATOM 2073 O O . ARG A 1 264 ? 10.610 -5.548 -26.980 1.00 84.88 264 ARG A O 1
ATOM 2080 N N . LEU A 1 265 ? 12.409 -4.227 -26.621 1.00 86.56 265 LEU A N 1
ATOM 2081 C CA . LEU A 1 265 ? 11.638 -3.093 -26.131 1.00 86.56 265 LEU A CA 1
ATOM 2082 C C . LEU A 1 265 ? 10.886 -2.449 -27.291 1.00 86.56 265 LEU A C 1
ATOM 2084 O O . LEU A 1 265 ? 11.450 -2.262 -28.381 1.00 86.56 265 LEU A O 1
ATOM 2088 N N . SER A 1 266 ? 9.620 -2.138 -27.036 1.00 88.38 266 SER A N 1
ATOM 2089 C CA . SER A 1 266 ? 8.804 -1.342 -27.940 1.00 88.38 266 SER A CA 1
ATOM 2090 C C . SER A 1 266 ? 9.335 0.095 -28.007 1.00 88.38 266 SER A C 1
ATOM 2092 O O . SER A 1 266 ? 10.214 0.489 -27.230 1.00 88.38 266 SER A O 1
ATOM 2094 N N . ASP A 1 267 ? 8.846 0.876 -28.966 1.00 90.88 267 ASP A N 1
ATOM 2095 C CA . ASP A 1 267 ? 9.302 2.257 -29.126 1.00 90.88 267 ASP A CA 1
ATOM 2096 C C . ASP A 1 267 ? 8.827 3.137 -27.959 1.00 90.88 267 ASP A C 1
ATOM 2098 O O . ASP A 1 267 ? 9.551 4.040 -27.548 1.00 90.88 267 ASP A O 1
ATOM 2102 N N . GLU A 1 268 ? 7.686 2.810 -27.352 1.00 90.56 268 GLU A N 1
ATOM 2103 C CA . GLU A 1 268 ? 7.147 3.441 -26.143 1.00 90.56 268 GLU A CA 1
ATOM 2104 C C . GLU A 1 268 ? 8.100 3.260 -24.951 1.00 90.56 268 GLU A C 1
ATOM 2106 O O . GLU A 1 268 ? 8.479 4.234 -24.300 1.00 90.56 268 GLU A O 1
ATOM 2111 N N . TRP A 1 269 ? 8.589 2.034 -24.714 1.00 88.62 269 TRP A N 1
ATOM 2112 C CA . TRP A 1 269 ? 9.576 1.758 -23.661 1.00 88.62 269 TRP A CA 1
ATOM 2113 C C . TRP A 1 269 ? 10.892 2.501 -23.880 1.00 88.62 269 TRP A C 1
ATOM 2115 O O . TRP A 1 269 ? 11.471 3.027 -22.930 1.00 88.62 269 TRP A O 1
ATOM 2125 N N . LYS A 1 270 ? 11.370 2.569 -25.127 1.00 90.81 270 LYS A N 1
ATOM 2126 C CA . LYS A 1 270 ? 12.591 3.319 -25.453 1.00 90.81 270 LYS A CA 1
ATOM 2127 C C . LYS A 1 270 ? 12.407 4.807 -25.199 1.00 90.81 270 LYS A C 1
ATOM 2129 O O . LYS A 1 270 ? 13.267 5.415 -24.574 1.00 90.81 270 LYS A O 1
ATOM 2134 N N . GLN A 1 271 ? 11.273 5.373 -25.612 1.00 91.31 271 GLN A N 1
ATOM 2135 C CA . GLN A 1 271 ? 10.935 6.770 -25.339 1.00 91.31 271 GLN A CA 1
ATOM 2136 C C . GLN A 1 271 ? 10.840 7.053 -23.835 1.00 91.31 271 GLN A C 1
ATOM 2138 O O . GLN A 1 271 ? 11.349 8.076 -23.380 1.00 91.31 271 GLN A O 1
ATOM 2143 N N . ALA A 1 272 ? 10.246 6.144 -23.055 1.00 90.12 272 ALA A N 1
ATOM 2144 C CA . ALA A 1 272 ? 10.167 6.273 -21.603 1.00 90.12 272 ALA A CA 1
ATOM 2145 C C . ALA A 1 272 ? 11.559 6.247 -20.946 1.00 90.12 272 ALA A C 1
ATOM 2147 O O . ALA A 1 272 ? 11.862 7.100 -20.110 1.00 90.12 272 ALA A O 1
ATOM 2148 N N . ILE A 1 273 ? 12.436 5.326 -21.364 1.00 88.81 273 ILE A N 1
ATOM 2149 C CA . ILE A 1 273 ? 13.835 5.257 -20.902 1.00 88.81 273 ILE A CA 1
ATOM 2150 C C . ILE A 1 273 ? 14.612 6.521 -21.294 1.00 88.81 273 ILE A C 1
ATOM 2152 O O . ILE A 1 273 ? 15.435 7.012 -20.522 1.00 88.81 273 ILE A O 1
ATOM 2156 N N . ASP A 1 274 ? 14.330 7.074 -22.472 1.00 89.38 274 ASP A N 1
ATOM 2157 C CA . ASP A 1 274 ? 14.966 8.288 -22.973 1.00 89.38 274 ASP A CA 1
ATOM 2158 C C . ASP A 1 274 ? 14.449 9.588 -22.341 1.00 89.38 274 ASP A C 1
ATOM 2160 O O . ASP A 1 274 ? 15.004 10.656 -22.631 1.00 89.38 274 ASP A O 1
ATOM 2164 N N . SER A 1 275 ? 13.440 9.524 -21.472 1.00 90.06 275 SER A N 1
ATOM 2165 C CA . SER A 1 275 ? 12.932 10.694 -20.757 1.00 90.06 275 SER A CA 1
ATOM 2166 C C . SER A 1 275 ? 13.999 11.319 -19.850 1.00 90.06 275 SER A C 1
ATOM 2168 O O . SER A 1 275 ? 14.864 10.644 -19.279 1.00 90.06 275 SER A O 1
ATOM 2170 N N . ASP A 1 276 ? 13.938 12.642 -19.687 1.00 86.69 276 ASP A N 1
ATOM 2171 C CA . ASP A 1 276 ? 14.897 13.376 -18.857 1.00 86.69 276 ASP A CA 1
ATOM 2172 C C . ASP A 1 276 ? 14.859 12.932 -17.387 1.00 86.69 276 ASP A C 1
ATOM 2174 O O . ASP A 1 276 ? 15.894 12.923 -16.715 1.00 86.69 276 ASP A O 1
ATOM 2178 N N . SER A 1 277 ? 13.687 12.554 -16.873 1.00 82.69 277 SER A N 1
ATOM 2179 C CA . SER A 1 277 ? 13.524 12.082 -15.498 1.00 82.69 277 SER A CA 1
ATOM 2180 C C . SER A 1 277 ? 14.155 10.711 -15.277 1.00 82.69 277 SER A C 1
ATOM 2182 O O . SER A 1 277 ? 14.885 10.541 -14.299 1.00 82.69 277 SER A O 1
ATOM 2184 N N . VAL A 1 278 ? 13.993 9.767 -16.207 1.00 82.94 278 VAL A N 1
ATOM 2185 C CA . VAL A 1 278 ? 14.648 8.450 -16.124 1.00 82.94 278 VAL A CA 1
ATOM 2186 C C . VAL A 1 278 ? 16.158 8.564 -16.332 1.00 82.94 278 VAL A C 1
ATOM 2188 O O . VAL A 1 278 ? 16.934 7.959 -15.588 1.00 82.94 278 VAL A O 1
ATOM 2191 N N . LYS A 1 279 ? 16.615 9.429 -17.243 1.00 81.88 279 LYS A N 1
ATOM 2192 C CA . LYS A 1 279 ? 18.051 9.698 -17.440 1.00 81.88 279 LYS A CA 1
ATOM 2193 C C . LYS A 1 279 ? 18.743 10.191 -16.167 1.00 81.88 279 LYS A C 1
ATOM 2195 O O . LYS A 1 279 ? 19.900 9.836 -15.921 1.00 81.88 279 LYS A O 1
ATOM 2200 N N . ARG A 1 280 ? 18.050 10.945 -15.302 1.00 81.25 280 ARG A N 1
ATOM 2201 C CA . ARG A 1 280 ? 18.583 11.369 -13.987 1.00 81.25 280 ARG A CA 1
ATOM 2202 C C . ARG A 1 280 ? 18.846 10.196 -13.039 1.00 81.25 280 ARG A C 1
ATOM 2204 O O . ARG A 1 280 ? 19.740 10.300 -12.199 1.00 81.25 280 ARG A O 1
ATOM 2211 N N . LEU A 1 281 ? 18.156 9.069 -13.216 1.00 74.00 281 LEU A N 1
ATOM 2212 C CA . LEU A 1 281 ? 18.397 7.820 -12.481 1.00 74.00 281 LEU A CA 1
ATOM 2213 C C . LEU A 1 281 ? 19.632 7.057 -12.985 1.00 74.00 281 LEU A C 1
ATOM 2215 O O . LEU A 1 281 ? 19.983 6.015 -12.427 1.00 74.00 281 LEU A O 1
ATOM 2219 N N . LYS A 1 282 ? 20.321 7.577 -14.015 1.00 76.88 282 LYS A N 1
ATOM 2220 C CA . LYS A 1 282 ? 21.428 6.904 -14.715 1.00 76.88 282 LYS A CA 1
ATOM 2221 C C . LYS A 1 282 ? 20.996 5.539 -15.252 1.00 76.88 282 LYS A C 1
ATOM 2223 O O . LYS A 1 282 ? 21.735 4.558 -15.135 1.00 76.88 282 LYS A O 1
ATOM 2228 N N . LEU A 1 283 ? 19.777 5.499 -15.780 1.00 78.44 283 LEU A N 1
ATOM 2229 C CA . LEU A 1 283 ? 19.206 4.356 -16.463 1.00 78.44 283 LEU A CA 1
ATOM 2230 C C . LEU A 1 283 ? 19.166 4.660 -17.964 1.00 78.44 283 LEU A C 1
ATOM 2232 O O . LEU A 1 283 ? 18.597 5.660 -18.388 1.00 78.44 283 LEU A O 1
ATOM 2236 N N . ASP A 1 284 ? 19.795 3.791 -18.737 1.00 84.50 284 ASP A N 1
ATOM 2237 C CA . ASP A 1 284 ? 19.743 3.726 -20.195 1.00 84.50 284 ASP A CA 1
ATOM 2238 C C . ASP A 1 284 ? 19.243 2.334 -20.620 1.00 84.50 284 ASP A C 1
ATOM 2240 O O . ASP A 1 284 ? 19.037 1.453 -19.779 1.00 84.50 284 ASP A O 1
ATOM 2244 N N . GLU A 1 285 ? 19.025 2.123 -21.919 1.00 86.62 285 GLU A N 1
ATOM 2245 C CA . GLU A 1 285 ? 18.480 0.861 -22.437 1.00 86.62 285 GLU A CA 1
ATOM 2246 C C . GLU A 1 285 ? 19.345 -0.350 -22.046 1.00 86.62 285 GLU A C 1
ATOM 2248 O O . GLU A 1 285 ? 18.834 -1.362 -21.560 1.00 86.62 285 GLU A O 1
ATOM 2253 N N . ASP A 1 286 ? 20.667 -0.234 -22.180 1.00 84.38 286 ASP A N 1
ATOM 2254 C CA . ASP A 1 286 ? 21.597 -1.320 -21.870 1.00 84.38 286 ASP A CA 1
ATOM 2255 C C . ASP A 1 286 ? 21.592 -1.670 -20.376 1.00 84.38 286 ASP A C 1
ATOM 2257 O O . ASP A 1 286 ? 21.544 -2.848 -20.000 1.00 84.38 286 ASP A O 1
ATOM 2261 N N . SER A 1 287 ? 21.624 -0.666 -19.498 1.00 79.50 287 SER A N 1
ATOM 2262 C CA . SER A 1 287 ? 21.568 -0.876 -18.050 1.00 79.50 287 SER A CA 1
ATOM 2263 C C . SER A 1 287 ? 20.205 -1.399 -17.597 1.00 79.50 287 SER A C 1
ATOM 2265 O O . SER A 1 287 ? 20.166 -2.253 -16.706 1.00 79.50 287 SER A O 1
ATOM 2267 N N . PHE A 1 288 ? 19.108 -0.974 -18.230 1.00 81.88 288 PHE A N 1
ATOM 2268 C CA . PHE A 1 288 ? 17.779 -1.540 -18.012 1.00 81.88 288 PHE A CA 1
ATOM 2269 C C . PHE A 1 288 ? 17.752 -3.035 -18.348 1.00 81.88 288 PHE A C 1
ATOM 2271 O O . PHE A 1 288 ? 17.413 -3.857 -17.493 1.00 81.88 288 PHE A O 1
ATOM 2278 N N . LEU A 1 289 ? 18.190 -3.413 -19.554 1.00 82.62 289 LEU A N 1
ATOM 2279 C CA . LEU A 1 289 ? 18.204 -4.806 -20.006 1.00 82.62 289 LEU A CA 1
ATOM 2280 C C . LEU A 1 289 ? 19.117 -5.687 -19.138 1.00 82.62 289 LEU A C 1
ATOM 2282 O O . LEU A 1 289 ? 18.744 -6.808 -18.786 1.00 82.62 289 LEU A O 1
ATOM 2286 N N . GLN A 1 290 ? 20.285 -5.189 -18.725 1.00 78.44 290 GLN A N 1
ATOM 2287 C CA . GLN A 1 290 ? 21.170 -5.923 -17.812 1.00 78.44 290 GLN A CA 1
ATOM 2288 C C . GLN A 1 290 ? 20.503 -6.202 -16.457 1.00 78.44 290 GLN A C 1
ATOM 2290 O O . GLN A 1 290 ? 20.581 -7.326 -15.951 1.00 78.44 290 GLN A O 1
ATOM 2295 N N . ARG A 1 291 ? 19.823 -5.207 -15.872 1.00 77.00 291 ARG A N 1
ATOM 2296 C CA . ARG A 1 291 ? 19.110 -5.366 -14.593 1.00 77.00 291 ARG A CA 1
ATOM 2297 C C . ARG A 1 291 ? 17.904 -6.296 -14.732 1.00 77.00 291 ARG A C 1
ATOM 2299 O O . ARG A 1 291 ? 17.722 -7.173 -13.887 1.00 77.00 291 ARG A O 1
ATOM 2306 N N . LEU A 1 292 ? 17.153 -6.184 -15.828 1.00 77.06 292 LEU A N 1
ATOM 2307 C CA . LEU A 1 292 ? 16.032 -7.069 -16.149 1.00 77.06 292 LEU A CA 1
ATOM 2308 C C . LEU A 1 292 ? 16.472 -8.537 -16.274 1.00 77.06 292 LEU A C 1
ATOM 2310 O O . LEU A 1 292 ? 15.795 -9.433 -15.768 1.00 77.06 292 LEU A O 1
ATOM 2314 N N . ALA A 1 293 ? 17.625 -8.800 -16.897 1.00 74.69 293 ALA A N 1
ATOM 2315 C CA . ALA A 1 293 ? 18.167 -10.152 -17.024 1.00 74.69 293 ALA A CA 1
ATOM 2316 C C . ALA A 1 293 ? 18.460 -10.785 -15.653 1.00 74.69 293 ALA A C 1
ATOM 2318 O O . ALA A 1 293 ? 18.066 -11.924 -15.398 1.00 74.69 293 ALA A O 1
ATOM 2319 N N . ILE A 1 294 ? 19.113 -10.040 -14.752 1.00 71.44 294 ILE A N 1
ATOM 2320 C CA . ILE A 1 294 ? 19.381 -10.492 -13.377 1.00 71.44 294 ILE A CA 1
ATOM 2321 C C . ILE A 1 294 ? 18.061 -10.742 -12.645 1.00 71.44 294 ILE A C 1
ATOM 2323 O O . ILE A 1 294 ? 17.899 -11.769 -11.984 1.00 71.44 294 ILE A O 1
ATOM 2327 N N . TRP A 1 295 ? 17.096 -9.836 -12.801 1.00 69.88 295 TRP A N 1
ATOM 2328 C CA . TRP A 1 295 ? 15.798 -9.957 -12.161 1.00 69.88 295 TRP A CA 1
ATOM 2329 C C . TRP A 1 295 ? 15.023 -11.195 -12.620 1.00 69.88 295 TRP A C 1
ATOM 2331 O O . TRP A 1 295 ? 14.516 -11.924 -11.775 1.00 69.88 295 TRP A O 1
ATOM 2341 N N . ARG A 1 296 ? 14.970 -11.501 -13.921 1.00 70.94 296 ARG A N 1
ATOM 2342 C CA . ARG A 1 296 ? 14.275 -12.703 -14.418 1.00 70.94 296 ARG A CA 1
ATOM 2343 C C . ARG A 1 296 ? 14.845 -13.987 -13.818 1.00 70.94 296 ARG A C 1
ATOM 2345 O O . ARG A 1 296 ? 14.108 -14.947 -13.603 1.00 70.94 296 ARG A O 1
ATOM 2352 N N . VAL A 1 297 ? 16.147 -13.993 -13.524 1.00 65.56 297 VAL A N 1
ATOM 2353 C CA . VAL A 1 297 ? 16.812 -15.101 -12.827 1.00 65.56 297 VAL A CA 1
ATOM 2354 C C . VAL A 1 297 ? 16.479 -15.110 -11.332 1.00 65.56 297 VAL A C 1
ATOM 2356 O O . VAL A 1 297 ? 16.397 -16.190 -10.761 1.00 65.56 297 VAL A O 1
ATOM 2359 N N . LEU A 1 298 ? 16.262 -13.956 -10.693 1.00 60.41 298 LEU A N 1
ATOM 2360 C CA . LEU A 1 298 ? 15.857 -13.851 -9.283 1.00 60.41 298 LEU A CA 1
ATOM 2361 C C . LEU A 1 298 ? 14.359 -14.098 -9.051 1.00 60.41 298 LEU A C 1
ATOM 2363 O O . LEU A 1 298 ? 13.995 -14.610 -7.993 1.00 60.41 298 LEU A O 1
ATOM 2367 N N . ASN A 1 299 ? 13.493 -13.791 -10.021 1.00 57.72 299 ASN A N 1
ATOM 2368 C CA . ASN A 1 299 ? 12.037 -13.968 -9.956 1.00 57.72 299 ASN A CA 1
ATOM 2369 C C . ASN A 1 299 ? 11.614 -15.445 -10.091 1.00 57.72 299 ASN A C 1
ATOM 2371 O O . ASN A 1 299 ? 10.614 -15.776 -10.729 1.00 57.72 299 ASN A O 1
ATOM 2375 N N . VAL A 1 300 ? 12.403 -16.359 -9.516 1.00 50.75 300 VAL A N 1
ATOM 2376 C CA . VAL A 1 300 ? 12.183 -17.801 -9.582 1.00 50.75 300 VAL A CA 1
ATOM 2377 C C . VAL A 1 300 ? 10.853 -18.143 -8.925 1.00 50.75 300 VAL A C 1
ATOM 2379 O O . VAL A 1 300 ? 10.707 -18.124 -7.704 1.00 50.75 300 VAL A O 1
ATOM 2382 N N . ASP A 1 301 ? 9.912 -18.504 -9.789 1.00 45.12 301 ASP A N 1
ATOM 2383 C CA . ASP A 1 301 ? 8.709 -19.286 -9.538 1.00 45.12 301 ASP A CA 1
ATOM 2384 C C . ASP A 1 301 ? 8.932 -20.308 -8.401 1.00 45.12 301 ASP A C 1
ATOM 2386 O O . ASP A 1 301 ? 9.643 -21.308 -8.556 1.00 45.12 301 ASP A O 1
ATOM 2390 N N . ARG A 1 302 ? 8.374 -20.012 -7.216 1.00 41.62 302 ARG A N 1
ATOM 2391 C CA . ARG A 1 302 ? 8.501 -20.837 -6.001 1.00 41.62 302 ARG A CA 1
ATOM 2392 C C . ARG A 1 302 ? 7.647 -22.107 -6.056 1.00 41.62 302 ARG A C 1
ATOM 2394 O O . ARG A 1 302 ? 7.731 -22.917 -5.131 1.00 41.62 302 ARG A O 1
ATOM 2401 N N . SER A 1 303 ? 6.846 -22.313 -7.104 1.00 41.25 303 SER A N 1
ATOM 2402 C CA . SER A 1 303 ? 6.020 -23.512 -7.221 1.00 41.25 303 SER A CA 1
ATOM 2403 C C . SER A 1 303 ? 6.892 -24.779 -7.288 1.00 41.25 303 SER A C 1
ATOM 2405 O O . SER A 1 303 ? 7.857 -24.901 -8.053 1.00 41.25 303 SER A O 1
ATOM 2407 N N . ASN A 1 304 ? 6.564 -25.766 -6.448 1.00 41.56 304 ASN A N 1
ATOM 2408 C CA . ASN A 1 304 ? 7.287 -27.041 -6.371 1.00 41.56 304 ASN A CA 1
ATOM 2409 C C . ASN A 1 304 ? 7.268 -27.824 -7.701 1.00 41.56 304 ASN A C 1
ATOM 2411 O O . ASN A 1 304 ? 8.178 -28.617 -7.960 1.00 41.56 304 ASN A O 1
ATOM 2415 N N . ASP A 1 305 ? 6.285 -27.575 -8.568 1.00 43.28 305 ASP A N 1
ATOM 2416 C CA . ASP A 1 305 ? 6.177 -28.214 -9.882 1.00 43.28 305 ASP A CA 1
ATOM 2417 C C . ASP A 1 305 ? 7.138 -27.623 -10.918 1.00 43.28 305 ASP A C 1
ATOM 2419 O O . ASP A 1 305 ? 7.712 -28.374 -11.715 1.00 43.28 305 ASP A O 1
ATOM 2423 N N . ALA A 1 306 ? 7.419 -26.318 -10.855 1.00 43.81 306 ALA A N 1
ATOM 2424 C CA . ALA A 1 306 ? 8.495 -25.712 -11.630 1.00 43.81 306 ALA A CA 1
ATOM 2425 C C . ALA A 1 306 ? 9.861 -26.246 -11.173 1.00 43.81 306 ALA A C 1
ATOM 2427 O O . ALA A 1 306 ? 10.679 -26.595 -12.019 1.00 43.81 306 ALA A O 1
ATOM 2428 N N . ARG A 1 307 ? 10.095 -26.431 -9.865 1.00 43.84 307 ARG A N 1
ATOM 2429 C CA . ARG A 1 307 ? 11.316 -27.092 -9.352 1.00 43.84 307 ARG A CA 1
ATOM 2430 C C . ARG A 1 307 ? 11.462 -28.544 -9.820 1.00 43.84 307 ARG A C 1
ATOM 2432 O O . ARG A 1 307 ? 12.575 -28.969 -10.123 1.00 43.84 307 ARG A O 1
ATOM 2439 N N . LYS A 1 308 ? 10.363 -29.304 -9.906 1.00 43.84 308 LYS A N 1
ATOM 2440 C CA . LYS A 1 308 ? 10.378 -30.696 -10.398 1.00 43.84 308 LYS A CA 1
ATOM 2441 C C . LYS A 1 308 ? 10.613 -30.794 -11.906 1.00 43.84 308 LYS A C 1
ATOM 2443 O O . LYS A 1 308 ? 11.348 -31.682 -12.334 1.00 43.84 308 LYS A O 1
ATOM 2448 N N . LYS A 1 309 ? 10.020 -29.900 -12.707 1.00 46.19 309 LYS A N 1
ATOM 2449 C CA . LYS A 1 309 ? 10.170 -29.893 -14.176 1.00 46.19 309 LYS A CA 1
ATOM 2450 C C . LYS A 1 309 ? 11.459 -29.204 -14.642 1.00 46.19 309 LYS A C 1
ATOM 2452 O O . LYS A 1 309 ? 12.079 -29.662 -15.596 1.00 46.19 309 LYS A O 1
ATOM 2457 N N . ARG A 1 310 ? 11.929 -28.164 -13.942 1.00 45.62 310 ARG A N 1
ATOM 2458 C CA . ARG A 1 310 ? 13.171 -27.420 -14.235 1.00 45.62 310 ARG A CA 1
ATOM 2459 C C . ARG A 1 310 ? 14.396 -28.044 -13.564 1.00 45.62 310 ARG A C 1
ATOM 2461 O O . ARG A 1 310 ? 15.271 -27.349 -13.056 1.00 45.62 310 ARG A O 1
ATOM 2468 N N . ARG A 1 311 ? 14.536 -29.367 -13.659 1.00 37.88 311 ARG A N 1
ATOM 2469 C CA . ARG A 1 311 ? 15.815 -30.059 -13.408 1.00 37.88 311 ARG A CA 1
ATOM 2470 C C . ARG A 1 311 ? 16.843 -29.801 -14.532 1.00 37.88 311 ARG A C 1
ATOM 2472 O O . ARG A 1 311 ? 17.825 -30.525 -14.652 1.00 37.88 311 ARG A O 1
ATOM 2479 N N . ILE A 1 312 ? 16.609 -28.784 -15.366 1.00 38.50 312 ILE A N 1
ATOM 2480 C CA . ILE A 1 312 ? 17.344 -28.474 -16.588 1.00 38.50 312 ILE A CA 1
ATOM 2481 C C . ILE A 1 312 ? 17.956 -27.064 -16.453 1.00 38.50 312 ILE A C 1
ATOM 2483 O O . ILE A 1 312 ? 17.276 -26.047 -16.534 1.00 38.50 312 ILE A O 1
ATOM 2487 N N . GLN A 1 313 ? 19.271 -27.053 -16.223 1.00 38.66 313 GLN A N 1
ATOM 2488 C CA . GLN A 1 313 ? 20.271 -26.065 -16.667 1.00 38.66 313 GLN A CA 1
ATOM 2489 C C . GLN A 1 313 ? 20.330 -24.615 -16.155 1.00 38.66 313 GLN A C 1
ATOM 2491 O O . GLN A 1 313 ? 21.345 -23.983 -16.432 1.00 38.66 313 GLN A O 1
ATOM 2496 N N . TYR A 1 314 ? 19.400 -24.086 -15.357 1.00 41.53 314 TYR A N 1
ATOM 2497 C CA . TYR A 1 314 ? 19.576 -22.745 -14.746 1.00 41.53 314 TYR A CA 1
ATOM 2498 C C . TYR A 1 314 ? 20.107 -22.771 -13.301 1.00 41.53 314 TYR A C 1
ATOM 2500 O O . TYR A 1 314 ? 19.927 -21.833 -12.534 1.00 41.53 314 TYR A O 1
ATOM 2508 N N . GLN A 1 315 ? 20.855 -23.818 -12.935 1.00 41.16 315 GLN A N 1
ATOM 2509 C CA . GLN A 1 315 ? 21.760 -23.807 -11.776 1.00 41.16 315 GLN A CA 1
ATOM 2510 C C . GLN A 1 315 ? 23.049 -23.018 -12.087 1.00 41.16 315 GLN A C 1
ATOM 2512 O O . GLN A 1 315 ? 24.157 -23.493 -11.859 1.00 41.16 315 GLN A O 1
ATOM 2517 N N . ARG A 1 316 ? 22.940 -21.790 -12.604 1.00 44.06 316 ARG A N 1
ATOM 2518 C CA . ARG A 1 316 ? 23.974 -20.801 -12.290 1.00 44.06 316 ARG A CA 1
ATOM 2519 C C . ARG A 1 316 ? 23.540 -20.197 -10.972 1.00 44.06 316 ARG A C 1
ATOM 2521 O O . ARG A 1 316 ? 22.648 -19.358 -10.938 1.00 44.06 316 ARG A O 1
ATOM 2528 N N . SER A 1 317 ? 24.105 -20.719 -9.888 1.00 48.25 317 SER A N 1
ATOM 2529 C CA . SER A 1 317 ? 24.042 -20.069 -8.587 1.00 48.25 317 SER A CA 1
ATOM 2530 C C . SER A 1 317 ? 24.427 -18.610 -8.792 1.00 48.25 317 SER A C 1
ATOM 2532 O O . SER A 1 317 ? 25.556 -18.323 -9.187 1.00 48.25 317 SER A O 1
ATOM 2534 N N . ILE A 1 318 ? 23.485 -17.694 -8.585 1.00 47.78 318 ILE A N 1
ATOM 2535 C CA . ILE A 1 318 ? 23.853 -16.304 -8.357 1.00 47.78 318 ILE A CA 1
ATOM 2536 C C . ILE A 1 318 ? 24.706 -16.337 -7.090 1.00 47.78 318 ILE A C 1
ATOM 2538 O O . ILE A 1 318 ? 24.206 -16.668 -6.01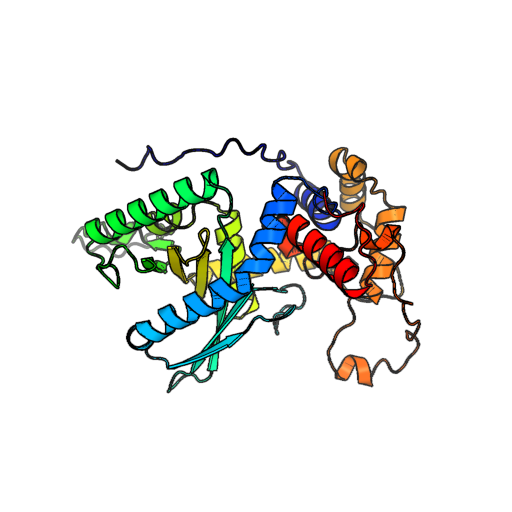4 1.00 47.78 318 ILE A O 1
ATOM 2542 N N . GLU A 1 319 ? 26.007 -16.099 -7.236 1.00 46.22 319 GLU A N 1
ATOM 2543 C CA . GLU A 1 319 ? 26.901 -15.987 -6.092 1.00 46.22 319 GLU A CA 1
ATOM 2544 C C . GLU A 1 319 ? 26.543 -14.701 -5.348 1.00 46.22 319 GLU A C 1
ATOM 2546 O O . GLU A 1 319 ? 26.622 -13.600 -5.891 1.00 46.22 319 GLU A O 1
ATOM 2551 N N . LEU A 1 320 ? 26.069 -14.862 -4.113 1.00 44.41 320 LEU A N 1
ATOM 2552 C CA . LEU A 1 320 ? 25.846 -13.754 -3.196 1.00 44.41 320 LEU A CA 1
ATOM 2553 C C . LEU A 1 320 ? 27.175 -13.391 -2.508 1.00 44.41 320 LEU A C 1
ATOM 2555 O O . LEU A 1 320 ? 27.961 -14.292 -2.205 1.00 44.41 320 LEU A O 1
ATOM 2559 N N . PRO A 1 321 ? 27.417 -12.106 -2.196 1.00 49.12 321 PRO A N 1
ATOM 2560 C CA . PRO A 1 321 ? 26.515 -10.971 -2.392 1.00 49.12 321 PRO A CA 1
ATOM 2561 C C . PRO A 1 321 ? 26.485 -10.479 -3.847 1.00 49.12 321 PRO A C 1
ATOM 2563 O O . PRO A 1 321 ? 27.499 -10.490 -4.542 1.00 49.12 321 PRO A O 1
ATOM 2566 N N . LEU A 1 322 ? 25.322 -9.986 -4.285 1.00 48.41 322 LEU A N 1
ATOM 2567 C CA . LEU A 1 322 ? 25.201 -9.306 -5.575 1.00 48.41 322 LEU A CA 1
ATOM 2568 C C . LEU A 1 322 ? 26.151 -8.088 -5.631 1.00 48.41 322 LEU A C 1
ATOM 2570 O O . LEU A 1 322 ? 26.373 -7.431 -4.604 1.00 48.41 322 LEU A O 1
ATOM 2574 N N . PRO A 1 323 ? 26.716 -7.754 -6.809 1.00 49.56 323 PRO A N 1
ATOM 2575 C CA . PRO A 1 323 ? 27.547 -6.564 -6.976 1.00 49.56 323 PRO A CA 1
ATOM 2576 C C . PRO A 1 323 ? 26.846 -5.287 -6.486 1.00 49.56 323 PRO A C 1
ATOM 2578 O O . PRO A 1 323 ? 25.636 -5.136 -6.619 1.00 49.56 323 PRO A O 1
ATOM 2581 N N . ARG A 1 324 ? 27.595 -4.301 -5.970 1.00 49.03 324 ARG A N 1
ATOM 2582 C CA . ARG A 1 324 ? 27.010 -3.027 -5.488 1.00 49.03 324 ARG A CA 1
ATOM 2583 C C . ARG A 1 324 ? 26.209 -2.265 -6.552 1.00 49.03 324 ARG A C 1
ATOM 2585 O O . ARG A 1 324 ? 25.277 -1.550 -6.209 1.00 49.03 324 ARG A O 1
ATOM 2592 N N . THR A 1 325 ? 26.551 -2.433 -7.828 1.00 50.00 325 THR A N 1
ATOM 2593 C CA . THR A 1 325 ? 25.806 -1.879 -8.973 1.00 50.00 325 THR A CA 1
ATOM 2594 C C . THR A 1 325 ? 24.405 -2.475 -9.121 1.00 50.00 325 THR A C 1
ATOM 2596 O O . THR A 1 325 ? 23.537 -1.850 -9.717 1.00 50.00 325 THR A O 1
ATOM 2599 N N . VAL A 1 326 ? 24.193 -3.662 -8.556 1.00 49.56 326 VAL A N 1
ATOM 2600 C CA . VAL A 1 326 ? 22.938 -4.411 -8.539 1.00 49.56 326 VAL A CA 1
ATOM 2601 C C . VAL A 1 326 ? 22.142 -4.123 -7.256 1.00 49.56 326 VAL A C 1
ATOM 2603 O O . VAL A 1 326 ? 20.931 -3.937 -7.315 1.00 49.56 326 VAL A O 1
ATOM 2606 N N . ASN A 1 327 ? 22.819 -3.983 -6.108 1.00 47.81 327 ASN A N 1
ATOM 2607 C CA . ASN A 1 327 ? 22.176 -3.695 -4.813 1.00 47.81 327 ASN A CA 1
ATOM 2608 C C . ASN A 1 327 ? 21.482 -2.324 -4.733 1.00 47.81 327 ASN A C 1
ATOM 2610 O O . ASN A 1 327 ? 20.603 -2.147 -3.900 1.00 47.81 327 ASN A O 1
ATOM 2614 N N . ASN A 1 328 ? 21.861 -1.363 -5.578 1.00 47.97 328 ASN A N 1
ATOM 2615 C CA . ASN A 1 328 ? 21.303 -0.005 -5.561 1.00 47.97 328 ASN A CA 1
ATOM 2616 C C . ASN A 1 328 ? 20.113 0.198 -6.518 1.00 47.97 328 ASN A C 1
ATOM 2618 O O . ASN A 1 328 ? 19.698 1.336 -6.712 1.00 47.97 328 ASN A O 1
ATOM 2622 N N . GLY A 1 329 ? 19.611 -0.853 -7.176 1.00 47.91 329 GLY A N 1
ATOM 2623 C CA . GLY A 1 329 ? 18.580 -0.678 -8.206 1.00 47.91 329 GLY A CA 1
ATOM 2624 C C . GLY A 1 329 ? 17.900 -1.952 -8.695 1.00 47.91 329 GLY A C 1
ATOM 2625 O O . GLY A 1 329 ? 17.311 -1.932 -9.770 1.00 47.91 329 GLY A O 1
ATOM 2626 N N . ILE A 1 330 ? 18.009 -3.055 -7.951 1.00 49.81 330 ILE A N 1
ATOM 2627 C CA . ILE A 1 330 ? 17.094 -4.192 -8.072 1.00 49.81 330 ILE A CA 1
ATOM 2628 C C . ILE A 1 330 ? 16.265 -4.225 -6.792 1.00 49.81 330 ILE A C 1
ATOM 2630 O O . ILE A 1 330 ? 16.389 -5.130 -5.969 1.00 49.81 330 ILE A O 1
ATOM 2634 N N . ILE A 1 331 ? 15.413 -3.215 -6.607 1.00 51.03 331 ILE A N 1
ATOM 2635 C CA . ILE A 1 331 ? 14.174 -3.476 -5.876 1.00 51.03 331 ILE A CA 1
ATOM 2636 C C . ILE A 1 331 ? 13.488 -4.541 -6.721 1.00 51.03 331 ILE A C 1
ATOM 2638 O O . ILE A 1 331 ? 13.352 -4.338 -7.933 1.00 51.03 331 ILE A O 1
ATOM 2642 N N . PRO A 1 332 ? 13.179 -5.730 -6.189 1.00 46.81 332 PRO A N 1
ATOM 2643 C CA . PRO A 1 332 ? 12.677 -6.768 -7.057 1.00 46.81 332 PRO A CA 1
ATOM 2644 C C . PRO A 1 332 ? 11.375 -6.256 -7.685 1.00 46.81 332 PRO A C 1
ATOM 2646 O O . PRO A 1 332 ? 10.461 -5.858 -6.968 1.00 46.81 332 PRO A O 1
ATOM 2649 N N . MET A 1 333 ? 11.279 -6.297 -9.024 1.00 42.62 333 MET A N 1
ATOM 2650 C CA . MET A 1 333 ? 10.066 -5.949 -9.789 1.00 42.62 333 MET A CA 1
ATOM 2651 C C . MET A 1 333 ? 8.837 -6.747 -9.318 1.00 42.62 333 MET A C 1
ATOM 2653 O O . MET A 1 333 ? 7.719 -6.504 -9.740 1.00 42.62 333 MET A O 1
ATOM 2657 N N . THR A 1 334 ? 9.000 -7.702 -8.409 1.00 42.47 334 THR A N 1
ATOM 2658 C CA . THR A 1 334 ? 7.902 -8.304 -7.656 1.00 42.47 334 THR A CA 1
ATOM 2659 C C . THR A 1 334 ? 7.048 -7.263 -6.936 1.00 42.47 334 THR A C 1
ATOM 2661 O O . THR A 1 334 ? 5.883 -7.524 -6.709 1.00 42.47 334 THR A O 1
ATOM 2664 N N . HIS A 1 335 ? 7.613 -6.091 -6.651 1.00 47.69 335 HIS A N 1
ATOM 2665 C CA . HIS A 1 335 ? 6.939 -4.922 -6.106 1.00 47.69 335 HIS A CA 1
ATOM 2666 C C . HIS A 1 335 ? 6.750 -3.823 -7.157 1.00 47.69 335 HIS A C 1
ATOM 2668 O O . HIS A 1 335 ? 6.492 -2.694 -6.804 1.00 47.69 335 HIS A O 1
ATOM 2674 N N . GLY A 1 336 ? 6.958 -4.083 -8.447 1.00 42.69 336 GLY A N 1
ATOM 2675 C CA . GLY A 1 336 ? 7.042 -3.039 -9.470 1.00 42.69 336 GLY A CA 1
ATOM 2676 C C . GLY A 1 336 ? 5.746 -2.254 -9.654 1.00 42.69 336 GLY A C 1
ATOM 2677 O O . GLY A 1 336 ? 5.750 -1.033 -9.569 1.00 42.69 336 GLY A O 1
ATOM 2678 N N . LEU A 1 337 ? 4.638 -2.967 -9.863 1.00 48.44 337 LEU A N 1
ATOM 2679 C CA . LEU A 1 337 ? 3.296 -2.383 -9.923 1.00 48.44 337 LEU A CA 1
ATOM 2680 C C . LEU A 1 337 ? 2.945 -1.713 -8.580 1.00 48.44 337 LEU A C 1
ATOM 2682 O O . LEU A 1 337 ? 2.574 -0.552 -8.533 1.00 48.44 337 LEU A O 1
ATOM 2686 N N . TRP A 1 338 ? 3.216 -2.414 -7.480 1.00 50.03 338 TRP A N 1
ATOM 2687 C CA . TRP A 1 338 ? 3.041 -1.956 -6.099 1.00 50.03 338 TRP A CA 1
ATOM 2688 C C . TRP A 1 338 ? 3.796 -0.659 -5.742 1.00 50.03 338 TRP A C 1
ATOM 2690 O O . TRP A 1 338 ? 3.243 0.265 -5.155 1.00 50.03 338 TRP A O 1
ATOM 2700 N N . ASN A 1 339 ? 5.057 -0.545 -6.146 1.00 48.88 339 ASN A N 1
ATOM 2701 C CA . ASN A 1 339 ? 5.941 0.574 -5.833 1.00 48.88 339 ASN A CA 1
ATOM 2702 C C . ASN A 1 339 ? 5.621 1.818 -6.658 1.00 48.88 339 ASN A C 1
ATOM 2704 O O . ASN A 1 339 ? 6.018 2.901 -6.237 1.00 48.88 339 ASN A O 1
ATOM 2708 N N . ASN A 1 340 ? 4.937 1.675 -7.801 1.00 44.19 340 ASN A N 1
ATOM 2709 C CA . ASN A 1 340 ? 4.387 2.822 -8.529 1.00 44.19 340 ASN A CA 1
ATOM 2710 C C . ASN A 1 340 ? 3.311 3.533 -7.727 1.00 44.19 340 ASN A C 1
ATOM 2712 O O . ASN A 1 340 ? 3.236 4.753 -7.767 1.00 44.19 340 ASN A O 1
ATOM 2716 N N . PHE A 1 341 ? 2.513 2.769 -6.983 1.00 44.06 341 PHE A N 1
ATOM 2717 C CA . PHE A 1 341 ? 1.435 3.316 -6.172 1.00 44.06 341 PHE A CA 1
ATOM 2718 C C . PHE A 1 341 ? 1.901 3.767 -4.778 1.00 44.06 341 PHE A C 1
ATOM 2720 O O . PHE A 1 341 ? 1.286 4.654 -4.201 1.00 44.06 341 PHE A O 1
ATOM 2727 N N . LYS A 1 342 ? 2.985 3.186 -4.233 1.00 42.56 342 LYS A N 1
ATOM 2728 C CA . LYS A 1 342 ? 3.460 3.449 -2.855 1.00 42.56 342 LYS A CA 1
ATOM 2729 C C . LYS A 1 342 ? 4.718 4.328 -2.745 1.00 42.56 342 LYS A C 1
ATOM 2731 O O . LYS A 1 342 ? 4.957 4.910 -1.694 1.00 42.56 342 LYS A O 1
ATOM 2736 N N . GLY A 1 343 ? 5.568 4.395 -3.776 1.00 48.34 343 GLY A N 1
ATOM 2737 C CA . GLY A 1 343 ? 6.903 4.997 -3.650 1.00 48.34 343 GLY A CA 1
ATOM 2738 C C . GLY A 1 343 ? 7.879 4.128 -2.829 1.00 48.34 343 GLY A C 1
ATOM 2739 O O . GLY A 1 343 ? 8.295 4.492 -1.740 1.00 48.34 343 GLY A O 1
ATOM 2740 N N . GLY A 1 344 ? 8.283 2.961 -3.346 1.00 49.38 344 GLY A N 1
ATOM 2741 C CA . GLY A 1 344 ? 9.126 1.934 -2.681 1.00 49.38 344 GLY A CA 1
ATOM 2742 C C . GLY A 1 344 ? 10.599 2.246 -2.302 1.00 49.38 344 GLY A C 1
ATOM 2743 O O . GLY A 1 344 ? 11.442 1.335 -2.286 1.00 49.38 344 GLY A O 1
ATOM 2744 N N . SER A 1 345 ? 10.971 3.498 -2.014 1.00 50.00 345 SER A N 1
ATOM 2745 C CA . SER A 1 345 ? 12.330 3.849 -1.544 1.00 50.00 345 SER A CA 1
ATOM 2746 C C . SER A 1 345 ? 12.611 3.339 -0.114 1.00 50.00 345 SER A C 1
ATOM 2748 O O . SER A 1 345 ? 13.748 2.981 0.229 1.00 50.00 345 SER A O 1
ATOM 2750 N N . ASP A 1 346 ? 11.561 3.210 0.698 1.00 52.09 346 ASP A N 1
ATOM 2751 C CA . ASP A 1 346 ? 11.549 2.665 2.060 1.00 52.09 346 ASP A CA 1
ATOM 2752 C C . ASP A 1 346 ? 11.991 1.189 2.114 1.00 52.09 346 ASP A C 1
ATOM 2754 O O . ASP A 1 346 ? 12.889 0.809 2.870 1.00 52.09 346 ASP A O 1
ATOM 2758 N N . THR A 1 347 ? 11.444 0.376 1.217 1.00 54.53 347 THR A N 1
ATOM 2759 C CA . THR A 1 347 ? 11.631 -1.068 1.101 1.00 54.53 347 THR A CA 1
ATOM 2760 C C . THR A 1 347 ? 13.064 -1.376 0.675 1.00 54.53 347 THR A C 1
ATOM 2762 O O . THR A 1 347 ? 13.722 -2.273 1.207 1.00 54.53 347 THR A O 1
ATOM 2765 N N . SER A 1 348 ? 13.599 -0.563 -0.235 1.00 50.88 348 SER A N 1
ATOM 2766 C CA . SER A 1 348 ? 15.006 -0.600 -0.656 1.00 50.88 348 SER A CA 1
ATOM 2767 C C . SER A 1 348 ? 15.955 -0.315 0.498 1.00 50.88 348 SER A C 1
ATOM 2769 O O . SER A 1 348 ? 16.979 -0.982 0.656 1.00 50.88 348 SER A O 1
ATOM 2771 N N . THR A 1 349 ? 15.594 0.676 1.316 1.00 49.59 349 THR A N 1
ATOM 2772 C CA . THR A 1 349 ? 16.348 1.072 2.506 1.00 49.59 349 THR A CA 1
ATOM 2773 C C . THR A 1 349 ? 16.329 -0.051 3.540 1.00 49.59 349 THR A C 1
ATOM 2775 O O . THR A 1 349 ? 17.386 -0.420 4.044 1.00 49.59 349 THR A O 1
ATOM 2778 N N . HIS A 1 350 ? 15.177 -0.692 3.762 1.00 53.09 350 HIS A N 1
ATOM 2779 C CA . HIS A 1 350 ? 15.056 -1.851 4.650 1.00 53.09 350 HIS A CA 1
ATOM 2780 C C . HIS A 1 350 ? 15.942 -3.026 4.222 1.00 53.09 350 HIS A C 1
ATOM 2782 O O . HIS A 1 350 ? 16.659 -3.600 5.039 1.00 53.09 350 HIS A O 1
ATOM 2788 N N . VAL A 1 351 ? 15.929 -3.388 2.934 1.00 48.91 351 VAL A N 1
ATOM 2789 C CA . VAL A 1 351 ? 16.761 -4.481 2.409 1.00 48.91 351 VAL A CA 1
ATOM 2790 C C . VAL A 1 351 ? 18.245 -4.138 2.532 1.00 48.91 351 VAL A C 1
ATOM 2792 O O . VAL A 1 351 ? 19.033 -4.981 2.962 1.00 48.91 351 VAL A O 1
ATOM 2795 N N . ALA A 1 352 ? 18.638 -2.904 2.203 1.00 50.03 352 ALA A N 1
ATOM 2796 C CA . ALA A 1 352 ? 20.017 -2.448 2.342 1.00 50.03 352 ALA A CA 1
ATOM 2797 C C . ALA A 1 352 ? 20.491 -2.466 3.807 1.00 50.03 352 ALA A C 1
ATOM 2799 O O . ALA A 1 352 ? 21.609 -2.916 4.078 1.00 50.03 352 ALA A O 1
ATOM 2800 N N . ASP A 1 353 ? 19.641 -2.031 4.739 1.00 49.25 353 ASP A N 1
ATOM 2801 C CA . ASP A 1 353 ? 19.916 -2.029 6.176 1.00 49.25 353 ASP A CA 1
ATOM 2802 C C . ASP A 1 353 ? 20.002 -3.459 6.734 1.00 49.25 353 ASP A C 1
ATOM 2804 O O . ASP A 1 353 ? 20.988 -3.797 7.388 1.00 49.25 353 ASP A O 1
ATOM 2808 N N . ASN A 1 354 ? 19.054 -4.341 6.398 1.00 44.44 354 ASN A N 1
ATOM 2809 C CA . ASN A 1 354 ? 19.055 -5.748 6.824 1.00 44.44 354 ASN A CA 1
ATOM 2810 C C . ASN A 1 354 ? 20.278 -6.512 6.312 1.00 44.44 354 ASN A C 1
ATOM 2812 O O . ASN A 1 354 ? 20.883 -7.305 7.042 1.00 44.44 354 ASN A O 1
ATOM 2816 N N . VAL A 1 355 ? 20.685 -6.260 5.063 1.00 42.03 355 VAL A N 1
ATOM 2817 C CA . VAL A 1 355 ? 21.933 -6.812 4.533 1.00 42.03 355 VAL A CA 1
ATOM 2818 C C . VAL A 1 355 ? 23.097 -6.299 5.378 1.00 42.03 355 VAL A C 1
ATOM 2820 O O . VAL A 1 355 ? 23.837 -7.121 5.905 1.00 42.03 355 VAL A O 1
ATOM 2823 N N . GLN A 1 356 ? 23.231 -4.989 5.612 1.00 42.84 356 GLN A N 1
ATOM 2824 C CA . GLN A 1 356 ? 24.318 -4.435 6.435 1.00 42.84 356 GLN A CA 1
ATOM 2825 C C . GLN A 1 356 ? 24.355 -4.984 7.871 1.00 42.84 356 GLN A C 1
ATOM 2827 O O . GLN A 1 356 ? 25.447 -5.260 8.375 1.00 42.84 356 GLN A O 1
ATOM 2832 N N . GLU A 1 357 ? 23.202 -5.182 8.514 1.00 38.09 357 GLU A N 1
ATOM 2833 C CA . GLU A 1 357 ? 23.110 -5.793 9.846 1.00 38.09 357 GLU A CA 1
ATOM 2834 C C . GLU A 1 357 ? 23.549 -7.265 9.833 1.00 38.09 357 GLU A C 1
ATOM 2836 O O . GLU A 1 357 ? 24.301 -7.692 10.711 1.00 38.09 357 GLU A O 1
ATOM 2841 N N . SER A 1 358 ? 23.169 -8.025 8.802 1.00 36.12 358 SER A N 1
ATOM 2842 C CA . SER A 1 358 ? 23.529 -9.443 8.669 1.00 36.12 358 SER A CA 1
ATOM 2843 C C . SER A 1 358 ? 25.004 -9.698 8.313 1.00 36.12 358 SER A C 1
ATOM 2845 O O . SER A 1 358 ? 25.524 -10.761 8.654 1.00 36.12 358 SER A O 1
ATOM 2847 N N . VAL A 1 359 ? 25.711 -8.741 7.684 1.00 33.94 359 VAL A N 1
ATOM 2848 C CA . VAL A 1 359 ? 27.140 -8.903 7.318 1.00 33.94 359 VAL A CA 1
ATOM 2849 C C . VAL A 1 359 ? 28.127 -8.422 8.398 1.00 33.94 359 VAL A C 1
ATOM 2851 O O . VAL A 1 359 ? 29.335 -8.512 8.198 1.00 33.94 359 VAL A O 1
ATOM 2854 N N . GLY A 1 360 ? 27.666 -7.927 9.553 1.00 28.81 360 GLY A N 1
ATOM 2855 C CA . GLY A 1 360 ? 28.509 -7.735 10.747 1.00 28.81 360 GLY A CA 1
ATOM 2856 C C . GLY A 1 360 ? 29.596 -6.644 10.689 1.00 28.81 360 GLY A C 1
ATOM 2857 O O . GLY A 1 360 ? 30.400 -6.546 11.614 1.00 28.81 360 GLY A O 1
ATOM 2858 N N . PHE A 1 361 ? 29.640 -5.789 9.664 1.00 32.44 361 PHE A N 1
ATOM 2859 C CA . PHE A 1 361 ? 30.605 -4.682 9.586 1.00 32.44 361 PHE A CA 1
ATOM 2860 C C . PHE A 1 361 ? 30.007 -3.369 10.114 1.00 32.44 361 PHE A C 1
ATOM 2862 O O . PHE A 1 361 ? 29.715 -2.450 9.348 1.00 32.44 361 PHE A O 1
ATOM 2869 N N . ARG A 1 362 ? 29.861 -3.239 11.438 1.00 33.75 362 ARG A N 1
ATOM 2870 C CA . ARG A 1 362 ? 29.769 -1.916 12.080 1.00 33.75 362 ARG A CA 1
ATOM 2871 C C . ARG A 1 362 ? 31.147 -1.523 12.606 1.00 33.75 362 ARG A C 1
ATOM 2873 O O . ARG A 1 362 ? 31.671 -2.167 13.505 1.00 33.75 362 ARG A O 1
ATOM 2880 N N . THR A 1 363 ? 31.722 -0.463 12.047 1.00 30.83 363 THR A N 1
ATOM 2881 C CA . THR A 1 363 ? 32.796 0.302 12.693 1.00 30.83 363 THR A CA 1
ATOM 2882 C C . THR A 1 363 ? 32.249 1.662 13.107 1.00 30.83 363 THR A C 1
ATOM 2884 O O . THR A 1 363 ? 31.343 2.195 12.459 1.00 30.83 363 THR A O 1
ATOM 2887 N N . ASP A 1 364 ? 32.801 2.218 14.184 1.00 30.69 364 ASP A N 1
ATOM 2888 C CA . ASP A 1 364 ? 32.306 3.419 14.878 1.00 30.69 364 ASP A CA 1
ATOM 2889 C C . ASP A 1 364 ? 32.202 4.677 13.993 1.00 30.69 364 ASP A C 1
ATOM 2891 O O . ASP A 1 364 ? 31.513 5.630 14.341 1.00 30.69 364 ASP A O 1
ATOM 2895 N N . ASN A 1 365 ? 32.788 4.663 12.794 1.00 33.31 365 ASN A N 1
ATOM 2896 C CA . ASN A 1 365 ? 32.668 5.745 11.812 1.00 33.31 365 ASN A CA 1
ATOM 2897 C C . ASN A 1 365 ? 31.328 5.763 11.047 1.00 33.31 365 ASN A C 1
ATOM 2899 O O . ASN A 1 365 ? 31.089 6.684 10.273 1.00 33.31 365 ASN A O 1
ATOM 2903 N N . ASN A 1 366 ? 30.459 4.761 11.230 1.00 32.84 366 ASN A N 1
ATOM 2904 C CA . ASN A 1 366 ? 29.165 4.639 10.542 1.00 32.84 366 ASN A CA 1
ATOM 2905 C C . ASN A 1 366 ? 27.942 4.902 11.443 1.00 32.84 366 ASN A C 1
ATOM 2907 O O . ASN A 1 366 ? 26.817 4.639 11.001 1.00 32.84 366 ASN A O 1
ATOM 2911 N N . ALA A 1 367 ? 28.159 5.385 12.671 1.00 27.14 367 ALA A N 1
ATOM 2912 C CA . ALA A 1 367 ? 27.140 5.554 13.711 1.00 27.14 367 ALA A CA 1
ATOM 2913 C C . ALA A 1 367 ? 26.883 7.019 14.137 1.00 27.14 367 ALA A C 1
ATOM 2915 O O . ALA A 1 367 ? 26.331 7.232 15.213 1.00 27.14 367 ALA A O 1
ATOM 2916 N N . ALA A 1 368 ? 27.242 8.010 13.314 1.00 28.06 368 ALA A N 1
ATOM 2917 C CA . ALA A 1 368 ? 26.897 9.418 13.541 1.00 28.06 368 ALA A CA 1
ATOM 2918 C C . ALA A 1 368 ? 25.923 9.932 12.476 1.00 28.06 368 ALA A C 1
ATOM 2920 O O . ALA A 1 368 ? 26.196 9.684 11.276 1.00 28.06 368 ALA A O 1
#

Foldseek 3Di:
DQVPPPDDPPPVPPDQDDDDLSLLLLLLCLQLPFFDDPPPPVLVQLVLCVVCLVVLQVQVLVVVQVVCVVPQWHFDDKDFDDWAFAPVDRLQIDRARMWIWTQHPPPGTAIAGEHEDEQEDPVSQVVLLVLLVVLCVVCVVVVHDQPDPDQPDAGEEEDEQKDFPVVVPPPPDDDPDPDDGDIDGDSSVCSNCVDVLVVVLQLSVCLRRVHQWHWYWYHYNNYTRYIYIYGYDPVVSVVVVVVSVVCCVPPNVLLAAQDPDQDDDDPSSQVSCVDPSNVVSVGHPVLVSVLSVVLSLVSDDPDVVCVVVPPDDSPPPPDPPDDPSNLRRPPRCSCSVVSSSNVCSSVSSVVVVVVVVVVPDDDPVSPD

Secondary structure (DSSP, 8-state):
--GGG--------PPPP-STTHHHHHHHHHHSPPPPPTTSHHHHHHHHHHHHHHHHHHHHHHHHHHTGGGTSSEEEEEE---SEE-SS-TT-EE--SEEEEEEETTTEEEEEEEEEEE--SHHHHHHHHHHHHHHHHHHHHTTPPPS---TTSPEEEEEESEEEGGGG--------------EEE-HHHHHH---HHHHHHHHHHHHHHT-SEEEEEEE-SSSEEEEEEEE--HHHHHHHHHHHHHHIIIIIHHHHS--SSPPPPPHHHHHHHTSHHHHHTT--HHHHHHHHHHHHHHS----HHHHHH--SS------SSPPHHHHTT---GGGHHHHHHHTTHHHHHHHHHHHHHHTT---GGG--

pLDDT: mean 71.76, std 19.47, range [26.17, 96.56]

Organism: Thalassiosira oceanica (NCBI:txid159749)